Protein AF-A0A2D6VHB5-F1 (afdb_monomer_lite)

Secondary structure (DSSP, 8-state):
------PPPPPEEEEEEEEETTPPPEEEEEEESSHHHHHHHHHHHHGGGSSSS---HHHHHHHHHHHH-TTS-SSPPPPPPPPPPPPP---PPPPPPPPPP----------------------------------PPPPPHHHHHHHHHHHHHHHHHHHHHHHHHHHHHHHHHHHHHHHHHHHHTTTEEEEEEEEEETTTTEEEEPPSSPPP-GGGG-----S---------

Structure (mmCIF, N/CA/C/O backbone):
data_AF-A0A2D6VHB5-F1
#
_entry.id   AF-A0A2D6VHB5-F1
#
loop_
_atom_site.group_PDB
_atom_site.id
_atom_site.type_symbol
_atom_site.label_atom_id
_atom_site.label_alt_id
_atom_site.label_comp_id
_atom_site.label_asym_id
_atom_site.label_entity_id
_atom_site.label_seq_id
_atom_site.pdbx_PDB_ins_code
_atom_site.Cartn_x
_atom_site.Cartn_y
_atom_site.Cartn_z
_atom_site.occupancy
_atom_site.B_iso_or_equiv
_atom_site.auth_seq_id
_atom_site.auth_comp_id
_atom_site.auth_asym_id
_atom_site.auth_atom_id
_atom_site.pdbx_PDB_model_num
ATOM 1 N N . MET A 1 1 ? 32.253 -9.966 24.023 1.00 39.34 1 MET A N 1
ATOM 2 C CA . MET A 1 1 ? 31.026 -9.403 23.425 1.00 39.34 1 MET A CA 1
ATOM 3 C C . MET A 1 1 ? 31.447 -8.412 22.352 1.00 39.34 1 MET A C 1
ATOM 5 O O . MET A 1 1 ? 31.926 -7.336 22.687 1.00 39.34 1 MET A O 1
ATOM 9 N N . LYS A 1 2 ? 31.418 -8.815 21.077 1.00 44.66 2 LYS A N 1
ATOM 10 C CA . LYS A 1 2 ? 31.657 -7.890 19.963 1.00 44.66 2 LYS A CA 1
ATOM 11 C C . LYS A 1 2 ? 30.311 -7.234 19.673 1.00 44.66 2 LYS A C 1
ATOM 13 O O . LYS A 1 2 ? 29.382 -7.935 19.300 1.00 44.66 2 LYS A O 1
ATOM 18 N N . LYS A 1 3 ? 30.192 -5.932 19.935 1.00 52.69 3 LYS A N 1
ATOM 19 C CA . LYS A 1 3 ? 29.053 -5.147 19.455 1.00 52.69 3 LYS A CA 1
ATOM 20 C C . LYS A 1 3 ? 29.158 -5.142 17.933 1.00 52.69 3 LYS A C 1
ATOM 22 O O . LYS A 1 3 ? 30.143 -4.619 17.411 1.00 52.69 3 LYS A O 1
ATOM 27 N N . ASN A 1 4 ? 28.221 -5.789 17.248 1.00 51.91 4 ASN A N 1
ATOM 28 C CA . ASN A 1 4 ? 28.076 -5.610 15.812 1.00 51.91 4 ASN A CA 1
ATOM 29 C C . ASN A 1 4 ? 27.717 -4.138 15.611 1.00 51.91 4 ASN A C 1
ATOM 31 O O . ASN A 1 4 ? 26.684 -3.677 16.080 1.00 51.91 4 ASN A O 1
ATOM 35 N N . SER A 1 5 ? 28.642 -3.382 15.026 1.00 57.28 5 SER A N 1
ATOM 36 C CA . SER A 1 5 ? 28.336 -2.055 14.514 1.00 57.28 5 SER A CA 1
ATOM 37 C C . SER A 1 5 ? 27.336 -2.273 13.389 1.00 57.28 5 SER A C 1
ATOM 39 O O . SER A 1 5 ? 27.722 -2.818 12.355 1.00 57.28 5 SER A O 1
ATOM 41 N N . GLU A 1 6 ? 26.075 -1.905 13.598 1.00 58.78 6 GLU A N 1
ATOM 42 C CA . GLU A 1 6 ? 25.119 -1.744 12.505 1.00 58.78 6 GLU A CA 1
ATOM 43 C C . GLU A 1 6 ? 25.734 -0.727 11.544 1.00 58.78 6 GLU A C 1
ATOM 45 O O . GLU A 1 6 ? 25.936 0.443 11.871 1.00 58.78 6 GLU A O 1
ATOM 50 N N . ARG A 1 7 ? 26.215 -1.231 10.410 1.00 66.88 7 ARG A N 1
ATOM 51 C CA . ARG A 1 7 ? 26.737 -0.409 9.328 1.00 66.88 7 ARG A CA 1
ATOM 52 C C . ARG A 1 7 ? 25.522 0.199 8.642 1.00 66.88 7 ARG A C 1
ATOM 54 O O . ARG A 1 7 ? 24.569 -0.529 8.379 1.00 66.88 7 ARG A O 1
ATOM 61 N N . GLU A 1 8 ? 25.554 1.507 8.388 1.00 65.31 8 GLU A N 1
ATOM 62 C CA . GLU A 1 8 ? 24.493 2.167 7.624 1.00 65.31 8 GLU A CA 1
ATOM 63 C C . GLU A 1 8 ? 24.252 1.390 6.319 1.00 65.31 8 GLU A C 1
ATOM 65 O O . GLU A 1 8 ? 25.229 0.973 5.683 1.00 65.31 8 GLU A O 1
ATOM 70 N N . PRO A 1 9 ? 22.985 1.134 5.949 1.00 72.94 9 PRO A N 1
ATOM 71 C CA . PRO A 1 9 ? 22.679 0.372 4.752 1.00 72.94 9 PRO A CA 1
ATOM 72 C C . PRO A 1 9 ? 23.211 1.125 3.531 1.00 72.94 9 PRO A C 1
ATOM 74 O O . PRO A 1 9 ? 22.899 2.298 3.315 1.00 72.94 9 PRO A O 1
ATOM 77 N N . ASP A 1 10 ? 24.056 0.456 2.748 1.00 82.44 10 ASP A N 1
ATOM 78 C CA . ASP A 1 10 ? 24.641 1.051 1.552 1.00 82.44 10 ASP A CA 1
ATOM 79 C C . ASP A 1 10 ? 23.517 1.307 0.529 1.00 82.44 10 ASP A C 1
ATOM 81 O O . ASP A 1 10 ? 22.782 0.398 0.154 1.00 82.44 10 ASP A O 1
ATOM 85 N N . LEU A 1 11 ? 23.379 2.552 0.060 1.00 89.44 11 LEU A N 1
ATOM 86 C CA . LEU A 1 11 ? 22.475 2.877 -1.048 1.00 89.44 11 LEU A CA 1
ATOM 87 C C . LEU A 1 11 ? 23.010 2.255 -2.335 1.00 89.44 11 LEU A C 1
ATOM 89 O O . LEU A 1 11 ? 24.146 2.548 -2.721 1.00 89.44 11 LEU A O 1
ATOM 93 N N . ILE A 1 12 ? 22.187 1.478 -3.029 1.00 92.38 12 ILE A N 1
ATOM 94 C CA . ILE A 1 12 ? 22.506 0.810 -4.291 1.00 92.38 12 ILE A CA 1
ATOM 95 C C . ILE A 1 12 ? 21.675 1.431 -5.418 1.00 92.38 12 ILE A C 1
ATOM 97 O O . ILE A 1 12 ? 20.560 1.908 -5.205 1.00 92.38 12 ILE A O 1
ATOM 101 N N . GLN A 1 13 ? 22.249 1.482 -6.620 1.00 95.69 13 GLN A N 1
ATOM 102 C CA . GLN A 1 13 ? 21.537 1.943 -7.804 1.00 95.69 13 GLN A CA 1
ATOM 103 C C . GLN A 1 13 ? 20.789 0.774 -8.446 1.00 95.69 13 GLN A C 1
ATOM 105 O O . GLN A 1 13 ? 21.399 -0.235 -8.786 1.00 95.69 13 GLN A O 1
ATOM 110 N N . TYR A 1 14 ? 19.497 0.956 -8.686 1.00 96.94 14 TYR A N 1
ATOM 111 C CA . TYR A 1 14 ? 18.647 0.007 -9.396 1.00 96.94 14 TYR A CA 1
ATOM 112 C C . TYR A 1 14 ? 18.194 0.588 -10.727 1.00 96.94 14 TYR A C 1
ATOM 114 O O . TYR A 1 14 ? 17.977 1.798 -10.845 1.00 96.94 14 TYR A O 1
ATOM 122 N N . ARG A 1 15 ? 18.026 -0.285 -11.717 1.00 96.94 15 ARG A N 1
ATOM 123 C CA . ARG A 1 15 ? 17.485 0.021 -13.040 1.00 96.94 15 ARG A CA 1
ATOM 124 C C . ARG A 1 15 ? 16.225 -0.799 -13.250 1.00 96.94 15 ARG A C 1
ATOM 126 O O . ARG A 1 15 ? 16.262 -2.022 -13.149 1.00 96.94 15 ARG A O 1
ATOM 133 N N . LEU A 1 16 ? 15.121 -0.111 -13.521 1.00 97.12 16 LEU A N 1
ATOM 134 C CA . LEU A 1 16 ? 13.840 -0.731 -13.830 1.00 97.12 16 LEU A CA 1
ATOM 135 C C . LEU A 1 16 ? 13.345 -0.239 -15.184 1.00 97.12 16 LEU A C 1
ATOM 137 O O . LEU A 1 16 ? 13.213 0.965 -15.407 1.00 97.12 16 LEU A O 1
ATOM 141 N N . GLU A 1 17 ? 13.039 -1.182 -16.061 1.00 96.75 17 GLU A N 1
ATOM 142 C CA . GLU A 1 17 ? 12.319 -0.951 -17.306 1.00 96.75 17 GLU A CA 1
ATOM 143 C C . GLU A 1 17 ? 10.915 -1.522 -17.150 1.00 96.75 17 GLU A C 1
ATOM 145 O O . GLU A 1 17 ? 10.757 -2.698 -16.811 1.00 96.75 17 GLU A O 1
ATOM 150 N N . TYR A 1 18 ? 9.897 -0.693 -17.362 1.00 95.25 18 TYR A N 1
ATOM 151 C CA . TYR A 1 18 ? 8.507 -1.101 -17.195 1.00 95.25 18 TYR A CA 1
ATOM 152 C C . TYR A 1 18 ? 7.597 -0.512 -18.268 1.00 95.25 18 TYR A C 1
ATOM 154 O O . TYR A 1 18 ? 7.840 0.587 -18.768 1.00 95.25 18 TYR A O 1
ATOM 162 N N . SER A 1 19 ? 6.512 -1.216 -18.574 1.00 94.94 19 SER A N 1
ATOM 163 C CA . SER A 1 19 ? 5.386 -0.707 -19.357 1.00 94.94 19 SER A CA 1
ATOM 164 C C . SER A 1 19 ? 4.157 -0.570 -18.452 1.00 94.94 19 SER A C 1
ATOM 166 O O . SER A 1 19 ? 3.994 -1.307 -17.476 1.00 94.94 19 SER A O 1
ATOM 168 N N . LEU A 1 20 ? 3.303 0.417 -18.733 1.00 93.44 20 LEU A N 1
ATOM 169 C CA . LEU A 1 20 ? 2.044 0.616 -18.018 1.00 93.44 20 LEU A CA 1
ATOM 170 C C . LEU A 1 20 ? 0.907 0.776 -19.030 1.00 93.44 20 LEU A C 1
ATOM 172 O O . LEU A 1 20 ? 0.958 1.681 -19.854 1.00 93.44 20 LEU A O 1
ATOM 176 N N . ASN A 1 21 ? -0.143 -0.044 -18.932 1.00 90.06 21 ASN A N 1
ATOM 177 C CA . ASN A 1 21 ? -1.261 -0.088 -19.890 1.00 90.06 21 ASN A CA 1
ATOM 178 C C . ASN A 1 21 ? -0.827 -0.359 -21.344 1.00 90.06 21 ASN A C 1
ATOM 180 O O . ASN A 1 21 ? -1.375 0.257 -22.258 1.00 90.06 21 ASN A O 1
ATOM 184 N N . ASP A 1 22 ? 0.157 -1.237 -21.552 1.00 85.00 22 ASP A N 1
ATOM 185 C CA . ASP A 1 22 ? 0.718 -1.541 -22.880 1.00 85.00 22 ASP A CA 1
ATOM 186 C C . ASP A 1 22 ? 1.291 -0.304 -23.617 1.00 85.00 22 ASP A C 1
ATOM 188 O O . ASP A 1 22 ? 1.377 -0.281 -24.847 1.00 85.00 22 ASP A O 1
ATOM 192 N N . ASP A 1 23 ? 1.663 0.749 -22.877 1.00 89.81 23 ASP A N 1
ATOM 193 C CA . ASP A 1 23 ? 2.364 1.919 -23.418 1.00 89.81 23 ASP A CA 1
ATOM 194 C C . ASP A 1 23 ? 3.851 1.608 -23.680 1.00 89.81 23 ASP A C 1
ATOM 196 O O . ASP A 1 23 ? 4.365 0.540 -23.335 1.00 89.81 23 ASP A O 1
ATOM 200 N N . LEU A 1 24 ? 4.567 2.552 -24.295 1.00 90.88 24 LEU A N 1
ATOM 201 C CA . LEU A 1 24 ? 5.996 2.420 -24.556 1.00 90.88 24 LEU A CA 1
ATOM 202 C C . LEU A 1 24 ? 6.783 2.172 -23.252 1.00 90.88 24 LEU A C 1
ATOM 204 O O . LEU A 1 24 ? 6.589 2.907 -22.274 1.00 90.88 24 LEU A O 1
ATOM 208 N N . PRO A 1 25 ? 7.712 1.195 -23.248 1.00 94.25 25 PRO A N 1
ATOM 209 C CA . PRO A 1 25 ? 8.560 0.929 -22.097 1.00 94.25 25 PRO A CA 1
ATOM 210 C C . PRO A 1 25 ? 9.309 2.179 -21.638 1.00 94.25 25 PRO A C 1
ATOM 212 O O . PRO A 1 25 ? 9.848 2.949 -22.439 1.00 94.25 25 PRO A O 1
ATOM 215 N N . SER A 1 26 ? 9.331 2.379 -20.328 1.00 93.44 26 SER A N 1
ATOM 216 C CA . SER A 1 26 ? 10.016 3.474 -19.660 1.00 93.44 26 SER A CA 1
ATOM 217 C C . SER A 1 26 ? 11.121 2.927 -18.770 1.00 93.44 26 SER A C 1
AT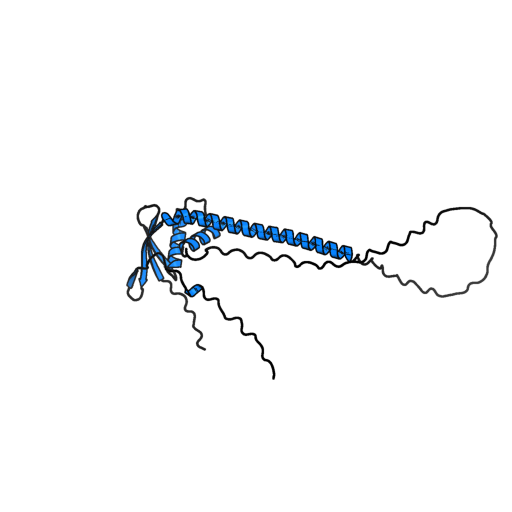OM 219 O O . SER A 1 26 ? 10.877 2.084 -17.910 1.00 93.44 26 SER A O 1
ATOM 221 N N . GLU A 1 27 ? 12.328 3.461 -18.936 1.00 95.88 27 GLU A N 1
ATOM 222 C CA . GLU A 1 27 ? 13.473 3.152 -18.080 1.00 95.88 27 GLU A CA 1
ATOM 223 C C . GLU A 1 27 ? 13.584 4.186 -16.948 1.00 95.88 27 GLU A C 1
ATOM 225 O O . GLU A 1 27 ? 13.463 5.401 -17.157 1.00 95.88 27 GLU A O 1
ATOM 230 N N . ARG A 1 28 ? 13.805 3.706 -15.723 1.00 95.69 28 ARG A N 1
ATOM 231 C CA . ARG A 1 28 ? 14.029 4.526 -14.531 1.00 95.69 28 ARG A CA 1
ATOM 232 C C . ARG A 1 28 ? 15.177 3.976 -13.701 1.00 95.69 28 ARG A C 1
ATOM 234 O O . ARG A 1 28 ? 15.383 2.770 -13.607 1.00 95.69 28 ARG A O 1
ATOM 241 N N . PHE A 1 29 ? 15.878 4.899 -13.052 1.00 96.12 29 PHE A N 1
ATOM 242 C CA . PHE A 1 29 ? 16.959 4.602 -12.126 1.00 96.12 29 PHE A CA 1
ATOM 243 C C . PHE A 1 29 ? 16.579 5.084 -10.732 1.00 96.12 29 PHE A C 1
ATOM 245 O O . PHE A 1 29 ? 16.143 6.228 -10.578 1.00 96.12 29 PHE A O 1
ATOM 252 N N . PHE A 1 30 ? 16.778 4.232 -9.734 1.00 95.38 30 PHE A N 1
ATOM 253 C CA . PHE A 1 30 ? 16.457 4.519 -8.338 1.00 95.38 30 PHE A CA 1
ATOM 254 C C . PHE A 1 30 ? 17.679 4.282 -7.456 1.00 95.38 30 PHE A C 1
ATOM 256 O O . PHE A 1 30 ? 18.519 3.443 -7.774 1.00 95.38 30 PHE A O 1
ATOM 263 N N . MET A 1 31 ? 17.788 5.036 -6.363 1.00 94.75 31 MET A N 1
ATOM 264 C CA . MET A 1 31 ? 18.741 4.754 -5.288 1.00 94.75 31 MET A CA 1
ATOM 265 C C . MET A 1 31 ? 17.944 4.188 -4.126 1.00 94.75 31 MET A C 1
ATOM 267 O O . MET A 1 31 ? 17.094 4.896 -3.592 1.00 94.75 31 MET A O 1
ATOM 271 N N . ALA A 1 32 ? 18.200 2.943 -3.754 1.00 94.06 32 ALA A N 1
ATOM 272 C CA . ALA A 1 32 ? 17.458 2.253 -2.708 1.00 94.06 32 ALA A CA 1
ATOM 273 C C . ALA A 1 32 ? 18.401 1.386 -1.872 1.00 94.06 32 ALA A C 1
ATOM 275 O O . ALA A 1 32 ? 19.499 1.044 -2.314 1.00 94.06 32 ALA A O 1
ATOM 276 N N . THR A 1 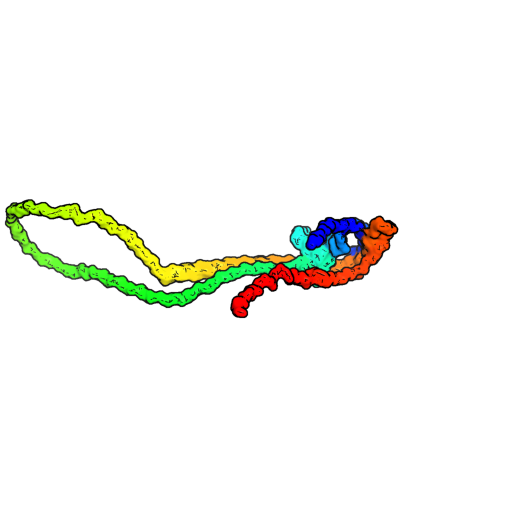33 ? 17.996 1.046 -0.655 1.00 91.62 33 THR A N 1
ATOM 277 C CA . THR A 1 33 ? 18.764 0.132 0.207 1.00 91.62 33 THR A CA 1
ATOM 278 C C . THR A 1 33 ? 18.533 -1.329 -0.155 1.00 91.62 33 THR A C 1
ATOM 280 O O . THR A 1 33 ? 19.400 -2.163 0.080 1.00 91.62 33 THR A O 1
ATOM 283 N N . ASP A 1 34 ? 17.383 -1.637 -0.754 1.00 91.94 34 ASP A N 1
ATOM 284 C CA . ASP A 1 34 ? 16.997 -2.984 -1.152 1.00 91.94 34 ASP A CA 1
ATOM 285 C C . ASP A 1 34 ? 16.111 -2.963 -2.424 1.00 91.94 34 ASP A C 1
ATOM 287 O O . ASP A 1 34 ? 15.595 -1.905 -2.819 1.00 91.94 34 ASP A O 1
ATOM 291 N N . PRO A 1 35 ? 15.913 -4.119 -3.087 1.00 93.12 35 PRO A N 1
ATOM 292 C CA . PRO A 1 35 ? 15.074 -4.211 -4.280 1.00 93.12 35 PRO A CA 1
ATOM 293 C C . PRO A 1 35 ? 13.598 -3.844 -4.034 1.00 93.12 35 PRO A C 1
ATOM 295 O O . PRO A 1 35 ? 12.917 -3.355 -4.938 1.00 93.12 35 PRO A O 1
ATOM 298 N N . ARG A 1 36 ? 13.067 -4.061 -2.824 1.00 93.88 36 ARG A N 1
ATOM 299 C CA . ARG A 1 36 ? 11.662 -3.758 -2.493 1.00 93.88 36 ARG A CA 1
ATOM 300 C C . ARG A 1 36 ? 11.438 -2.256 -2.349 1.00 93.88 36 ARG A C 1
ATOM 302 O O . ARG A 1 36 ? 10.394 -1.753 -2.761 1.00 93.88 36 ARG A O 1
ATOM 309 N N . ASP A 1 37 ? 12.406 -1.524 -1.825 1.00 93.94 37 ASP A N 1
ATOM 310 C CA . ASP A 1 37 ? 12.398 -0.072 -1.754 1.00 93.94 37 ASP A CA 1
ATOM 311 C C . ASP A 1 37 ? 12.507 0.531 -3.163 1.00 93.94 37 ASP A C 1
ATOM 313 O O . ASP A 1 37 ? 11.746 1.435 -3.507 1.00 93.94 37 ASP A O 1
ATOM 317 N N . ALA A 1 38 ? 13.311 -0.059 -4.057 1.00 95.25 38 ALA A N 1
ATOM 318 C CA . ALA A 1 38 ? 13.316 0.330 -5.471 1.00 95.25 38 ALA A CA 1
ATOM 319 C C . ALA A 1 38 ? 11.937 0.130 -6.138 1.00 95.25 38 ALA A C 1
ATOM 321 O O . ALA A 1 38 ? 11.441 1.026 -6.827 1.00 95.25 38 ALA A O 1
ATOM 322 N N . LEU A 1 39 ? 11.270 -1.006 -5.886 1.00 95.62 39 LEU A N 1
ATOM 323 C CA . LEU A 1 39 ? 9.886 -1.236 -6.328 1.00 95.62 39 LEU A CA 1
ATOM 324 C C . LEU A 1 39 ? 8.895 -0.255 -5.688 1.00 95.62 39 LEU A C 1
ATOM 326 O O . LEU A 1 39 ? 7.925 0.150 -6.330 1.00 95.62 39 LEU A O 1
ATOM 330 N N . SER A 1 40 ? 9.139 0.152 -4.443 1.00 95.62 40 SER A N 1
ATOM 331 C CA . SER A 1 40 ? 8.308 1.126 -3.739 1.00 95.62 40 SER A CA 1
ATOM 332 C C . SER A 1 40 ? 8.399 2.505 -4.400 1.00 95.62 40 SER A C 1
ATOM 334 O O . SER A 1 40 ? 7.381 3.137 -4.691 1.00 95.62 40 SER A O 1
ATOM 336 N N . GLN A 1 41 ? 9.612 2.942 -4.743 1.00 95.81 41 GLN A N 1
ATOM 337 C CA . GLN A 1 41 ? 9.845 4.175 -5.498 1.00 95.81 41 GLN A CA 1
ATOM 338 C C . GLN A 1 41 ? 9.234 4.115 -6.908 1.00 95.81 41 GLN A C 1
ATOM 340 O O . GLN A 1 41 ? 8.638 5.098 -7.370 1.00 95.81 41 GLN A O 1
ATOM 345 N N . LEU A 1 42 ? 9.308 2.957 -7.577 1.00 95.56 42 LEU A N 1
ATOM 346 C CA . LEU A 1 42 ? 8.605 2.730 -8.840 1.00 95.56 42 LEU A CA 1
ATOM 347 C C . LEU A 1 42 ? 7.091 2.921 -8.667 1.00 95.56 42 LEU A C 1
ATOM 349 O O . LEU A 1 42 ? 6.488 3.671 -9.441 1.00 95.56 42 LEU A O 1
ATOM 353 N N . ALA A 1 43 ? 6.489 2.313 -7.641 1.00 95.06 43 ALA A N 1
ATOM 354 C CA . ALA A 1 43 ? 5.065 2.453 -7.353 1.00 95.06 43 ALA A CA 1
ATOM 355 C C . ALA A 1 43 ? 4.670 3.917 -7.134 1.00 95.06 43 ALA A C 1
ATOM 357 O O . ALA A 1 43 ? 3.742 4.381 -7.797 1.00 95.06 43 ALA A O 1
ATOM 358 N N . TYR A 1 44 ? 5.413 4.679 -6.317 1.00 95.06 44 TYR A N 1
ATOM 359 C CA . TYR A 1 44 ? 5.168 6.119 -6.135 1.00 95.06 44 TYR A CA 1
ATOM 360 C C . TYR A 1 44 ? 5.173 6.878 -7.465 1.00 95.06 44 TYR A C 1
ATOM 362 O O . TYR A 1 44 ? 4.292 7.702 -7.722 1.00 95.06 44 TYR A O 1
ATOM 370 N N . SER A 1 45 ? 6.126 6.574 -8.351 1.00 92.69 45 SER A N 1
ATOM 371 C CA . SER A 1 45 ? 6.208 7.224 -9.664 1.00 92.69 45 SER A CA 1
ATOM 372 C C . SER A 1 45 ? 4.998 6.925 -10.564 1.00 92.69 45 SER A C 1
ATOM 374 O O . SER A 1 45 ? 4.636 7.750 -11.413 1.00 92.69 45 SER A O 1
ATOM 376 N N . CYS A 1 46 ? 4.346 5.781 -10.337 1.00 92.62 46 CYS A N 1
ATOM 377 C CA . CYS A 1 46 ? 3.191 5.314 -11.091 1.00 92.62 46 CYS A CA 1
ATOM 378 C C . CYS A 1 46 ? 1.847 5.840 -10.560 1.00 92.62 46 CYS A C 1
ATOM 380 O O . CYS A 1 46 ? 0.859 5.799 -11.294 1.00 92.62 46 CYS A O 1
ATOM 382 N N . ILE A 1 47 ? 1.791 6.395 -9.341 1.00 92.75 47 ILE A N 1
ATOM 383 C CA . ILE A 1 47 ? 0.539 6.862 -8.707 1.00 92.75 47 ILE A CA 1
ATOM 384 C C . ILE A 1 47 ? -0.218 7.861 -9.585 1.00 92.75 47 ILE A C 1
ATOM 386 O O . ILE A 1 47 ? -1.439 7.793 -9.702 1.00 92.75 47 ILE A O 1
ATOM 390 N N . LYS A 1 48 ? 0.507 8.751 -10.270 1.00 90.62 48 LYS A N 1
ATOM 391 C CA . LYS A 1 48 ? -0.068 9.765 -11.170 1.00 90.62 48 LYS A CA 1
ATOM 392 C C . LYS A 1 48 ? -0.861 9.189 -12.353 1.00 90.62 48 LYS A C 1
ATOM 394 O O . LYS A 1 48 ? -1.585 9.932 -13.007 1.00 90.62 48 LYS A O 1
ATOM 399 N N . HIS A 1 49 ? -0.681 7.906 -12.663 1.00 89.62 49 HIS A N 1
ATOM 400 C CA . HIS A 1 49 ? -1.366 7.216 -13.755 1.00 89.62 49 HIS A CA 1
ATOM 401 C C . HIS A 1 49 ? -2.596 6.431 -13.287 1.00 89.62 49 HIS A C 1
ATOM 403 O O . HIS A 1 49 ? -3.340 5.911 -14.119 1.00 89.62 49 HIS A O 1
ATOM 409 N N . ILE A 1 50 ? -2.818 6.328 -11.975 1.00 90.62 50 ILE A N 1
ATOM 410 C CA . ILE A 1 50 ? -3.962 5.615 -11.413 1.00 90.62 50 ILE A CA 1
ATOM 411 C C . ILE A 1 50 ? -5.216 6.482 -11.617 1.00 90.62 50 ILE A C 1
ATOM 413 O O . ILE A 1 50 ? -5.208 7.656 -11.246 1.00 90.62 50 ILE A O 1
ATOM 417 N N . PRO A 1 51 ? -6.310 5.939 -12.182 1.00 88.19 51 PRO A N 1
ATOM 418 C CA . PRO A 1 51 ? -7.523 6.685 -12.510 1.00 88.19 51 PRO A CA 1
ATOM 419 C C . PRO A 1 51 ? -8.410 6.872 -11.270 1.00 88.19 51 PRO A C 1
ATOM 421 O O . PRO A 1 51 ? -9.567 6.456 -11.238 1.00 88.19 51 PRO A O 1
ATOM 424 N N . VAL A 1 52 ? -7.847 7.463 -10.222 1.00 86.06 52 VAL A N 1
ATOM 425 C CA . VAL A 1 52 ? -8.526 7.789 -8.967 1.00 86.06 52 VAL A CA 1
ATOM 426 C C . VAL A 1 52 ? -8.264 9.246 -8.617 1.00 86.06 52 VAL A C 1
ATOM 428 O O . VAL A 1 52 ? -7.239 9.812 -8.998 1.00 86.06 52 VAL A O 1
ATOM 431 N N . ASP A 1 53 ? -9.187 9.851 -7.870 1.00 80.69 53 ASP A N 1
ATOM 432 C CA . ASP A 1 53 ? -8.943 11.156 -7.262 1.00 80.69 53 ASP A CA 1
ATOM 433 C C . ASP A 1 53 ? -7.681 11.094 -6.394 1.00 80.69 53 ASP A C 1
ATOM 435 O O . ASP A 1 53 ? -7.367 10.042 -5.826 1.00 80.69 53 ASP A O 1
ATOM 439 N N . SER A 1 54 ? -6.972 12.223 -6.294 1.00 84.00 54 SER A N 1
ATOM 440 C CA . SER A 1 54 ? -5.696 12.344 -5.579 1.00 84.00 54 SER A CA 1
ATOM 441 C C . SER A 1 54 ? -5.685 11.533 -4.281 1.00 84.00 54 SER A C 1
ATOM 443 O O . SER A 1 54 ? -6.513 11.759 -3.394 1.00 84.00 54 SER A O 1
ATOM 445 N N . LEU A 1 55 ? -4.750 10.590 -4.184 1.00 89.06 55 LEU A N 1
ATOM 446 C CA . LEU A 1 55 ? -4.589 9.750 -3.005 1.00 89.06 55 LEU A CA 1
ATOM 447 C C . LEU A 1 55 ? -3.990 10.570 -1.862 1.00 89.06 55 LEU A C 1
ATOM 449 O O . LEU A 1 55 ? -3.038 11.325 -2.065 1.00 89.06 55 LEU A O 1
ATOM 453 N N . SER A 1 56 ? -4.527 10.400 -0.657 1.00 92.50 56 SER A N 1
ATOM 454 C CA . SER A 1 56 ? -3.875 10.901 0.559 1.00 92.50 56 SER A CA 1
ATOM 455 C C . SER A 1 56 ? -2.561 10.157 0.814 1.00 92.50 56 SER A C 1
ATOM 457 O O . SER A 1 56 ? -2.394 9.039 0.340 1.00 92.50 56 SER A O 1
ATOM 459 N N . GLU A 1 57 ? -1.641 10.746 1.576 1.00 92.56 57 GLU A N 1
ATOM 460 C CA . GLU A 1 57 ? -0.327 10.154 1.887 1.00 92.56 57 GLU A CA 1
ATOM 461 C C . GLU A 1 57 ? -0.445 8.713 2.413 1.00 92.56 57 GLU A C 1
ATOM 463 O O . GLU A 1 57 ? 0.116 7.793 1.830 1.00 92.56 57 GLU A O 1
ATOM 468 N N . ASN A 1 58 ? -1.327 8.478 3.389 1.00 91.94 58 ASN A N 1
ATOM 469 C CA . ASN A 1 58 ? -1.587 7.136 3.923 1.00 91.94 58 ASN A CA 1
ATOM 470 C C . ASN A 1 58 ? -2.071 6.134 2.857 1.00 91.94 58 ASN A C 1
ATOM 472 O O . ASN A 1 58 ? -1.757 4.948 2.925 1.00 91.94 58 ASN A O 1
ATOM 476 N N . GLU A 1 59 ? -2.872 6.584 1.888 1.00 92.94 59 GLU A N 1
ATOM 477 C CA . GLU A 1 59 ? -3.359 5.734 0.795 1.00 92.94 59 GLU A CA 1
ATOM 478 C C . GLU A 1 59 ? -2.249 5.422 -0.211 1.00 92.94 59 GLU A C 1
ATOM 480 O O . GLU A 1 59 ? -2.184 4.298 -0.711 1.00 92.94 59 GLU A O 1
ATOM 485 N N . GLN A 1 60 ? -1.377 6.397 -0.485 1.00 94.44 60 GLN A N 1
ATOM 486 C CA . GLN A 1 60 ? -0.189 6.203 -1.315 1.00 94.44 60 GLN A CA 1
ATOM 487 C C . GLN A 1 60 ? 0.736 5.168 -0.673 1.00 94.44 60 GLN A C 1
ATOM 489 O O . GLN A 1 60 ? 1.095 4.195 -1.328 1.00 94.44 60 GLN A O 1
ATOM 494 N N . ASP A 1 61 ? 1.025 5.308 0.620 1.00 94.25 61 ASP A N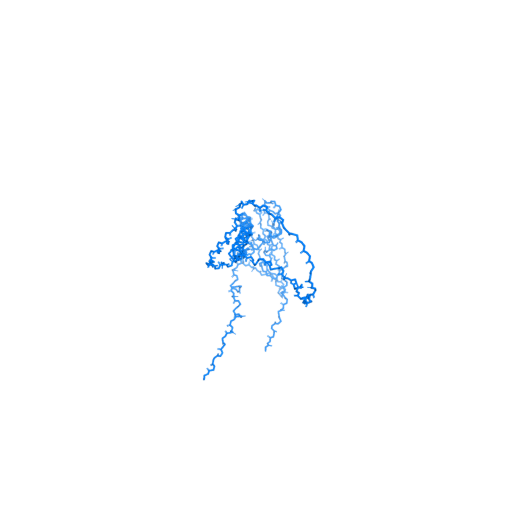 1
ATOM 495 C CA . ASP A 1 61 ? 1.890 4.389 1.362 1.00 94.25 61 ASP A CA 1
ATOM 496 C C . ASP A 1 61 ? 1.328 2.966 1.394 1.00 94.25 61 ASP A C 1
ATOM 498 O O . ASP A 1 61 ? 2.061 2.000 1.180 1.00 94.25 61 ASP A O 1
ATOM 502 N N . CYS A 1 62 ? 0.017 2.814 1.616 1.00 94.44 62 CYS A N 1
ATOM 503 C CA . CYS A 1 62 ? -0.629 1.501 1.576 1.00 94.44 62 CYS A CA 1
ATOM 504 C C . CYS A 1 62 ? -0.502 0.852 0.196 1.00 94.44 62 CYS A C 1
ATOM 506 O O . CYS A 1 62 ? -0.200 -0.335 0.103 1.00 94.44 62 CYS A O 1
ATOM 508 N N . PHE A 1 63 ? -0.735 1.618 -0.873 1.00 95.25 63 PHE A N 1
ATOM 509 C CA . PHE A 1 63 ? -0.584 1.137 -2.245 1.00 95.25 63 PHE A CA 1
ATOM 510 C C . PHE A 1 63 ? 0.856 0.715 -2.542 1.00 95.25 63 PHE A C 1
ATOM 512 O O . PHE A 1 63 ? 1.088 -0.376 -3.059 1.00 95.25 63 PHE A O 1
ATOM 519 N N . VAL A 1 64 ? 1.819 1.551 -2.169 1.00 95.25 64 VAL A N 1
ATOM 520 C CA . VAL A 1 64 ? 3.240 1.300 -2.390 1.00 95.25 64 VAL A CA 1
ATOM 521 C C . VAL A 1 64 ? 3.692 0.034 -1.668 1.00 95.25 64 VAL A C 1
ATOM 523 O O . VAL A 1 64 ? 4.288 -0.838 -2.299 1.00 95.25 64 VAL A O 1
ATOM 526 N N . LYS A 1 65 ? 3.336 -0.117 -0.385 1.00 94.31 65 LYS A N 1
ATOM 527 C CA . LYS A 1 65 ? 3.620 -1.329 0.401 1.00 94.31 65 LYS A CA 1
ATOM 528 C 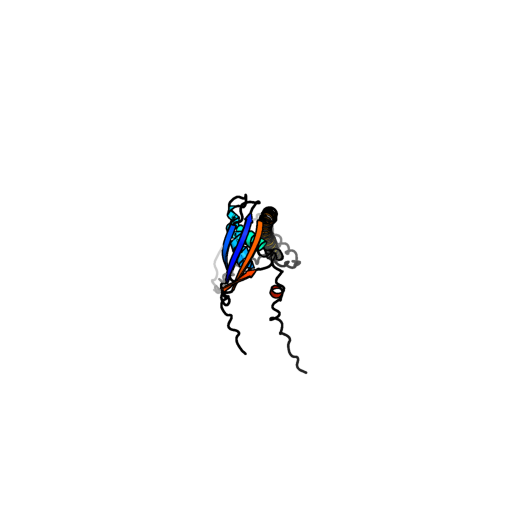C . LYS A 1 65 ? 2.958 -2.570 -0.198 1.00 94.31 65 LYS A C 1
ATOM 530 O O . LYS A 1 65 ? 3.587 -3.623 -0.267 1.00 94.31 65 LYS A O 1
ATOM 535 N N . ALA A 1 66 ? 1.710 -2.448 -0.657 1.00 94.00 66 ALA A N 1
ATOM 536 C CA . ALA A 1 66 ? 0.988 -3.549 -1.290 1.00 94.00 66 ALA A CA 1
ATOM 537 C C . ALA A 1 66 ? 1.652 -4.010 -2.596 1.00 94.00 66 ALA A C 1
ATOM 539 O O . ALA A 1 66 ? 1.632 -5.199 -2.909 1.00 94.00 66 ALA A O 1
ATOM 540 N N . PHE A 1 67 ? 2.239 -3.084 -3.358 1.00 94.19 67 PHE A N 1
ATOM 541 C CA . PHE A 1 67 ? 2.929 -3.394 -4.605 1.00 94.19 67 PHE A CA 1
ATOM 542 C C . PHE A 1 67 ? 4.325 -3.986 -4.388 1.00 94.19 67 PHE A C 1
ATOM 544 O O . PHE A 1 67 ? 4.668 -4.988 -5.015 1.00 94.19 67 PHE A O 1
ATOM 551 N N . SER A 1 68 ? 5.136 -3.388 -3.512 1.00 93.19 68 SER A N 1
ATOM 552 C CA . SER A 1 68 ? 6.514 -3.838 -3.283 1.00 93.19 68 SER A CA 1
ATOM 553 C C . SER A 1 68 ? 6.605 -5.131 -2.474 1.00 93.19 68 SER A C 1
ATOM 555 O O . SER A 1 68 ? 7.603 -5.856 -2.566 1.00 93.19 68 SER A O 1
ATOM 557 N N . ASN A 1 69 ? 5.570 -5.451 -1.692 1.00 91.06 69 ASN A N 1
ATOM 558 C CA . ASN A 1 69 ? 5.504 -6.675 -0.910 1.00 91.06 69 ASN A CA 1
ATOM 559 C C . ASN A 1 69 ? 4.102 -7.314 -0.933 1.00 91.06 69 ASN A C 1
ATOM 561 O O . ASN A 1 69 ? 3.372 -7.244 0.055 1.00 91.06 69 ASN A O 1
ATOM 565 N N . PRO A 1 70 ? 3.724 -7.988 -2.036 1.00 86.50 70 PRO A N 1
ATOM 566 C CA . PRO A 1 70 ? 2.382 -8.553 -2.193 1.00 86.50 70 PRO A CA 1
ATOM 567 C C . PRO A 1 70 ? 2.097 -9.731 -1.248 1.00 86.50 70 PRO A C 1
ATOM 569 O O . PRO A 1 70 ? 0.942 -10.100 -1.055 1.00 86.50 70 PRO A O 1
ATOM 572 N N . THR A 1 71 ? 3.135 -10.341 -0.668 1.00 85.38 71 THR A N 1
ATOM 573 C CA . THR A 1 71 ? 3.013 -11.483 0.249 1.00 85.38 71 THR A CA 1
ATOM 574 C C . THR A 1 71 ? 2.703 -11.076 1.687 1.00 85.38 71 THR A C 1
ATOM 576 O O . THR A 1 71 ? 2.224 -11.907 2.454 1.00 85.38 71 THR A O 1
ATOM 579 N N . LYS A 1 72 ? 2.961 -9.817 2.066 1.00 86.00 72 LYS A N 1
ATOM 580 C CA . LYS A 1 72 ? 2.744 -9.314 3.428 1.00 86.00 72 LYS A CA 1
ATOM 581 C C . LYS A 1 72 ? 1.531 -8.383 3.498 1.00 86.00 72 LYS A C 1
ATOM 583 O O . LYS A 1 72 ? 1.203 -7.718 2.514 1.00 86.00 72 LYS A O 1
ATOM 588 N N . PRO A 1 73 ? 0.855 -8.292 4.659 1.00 86.19 73 PRO A N 1
ATOM 589 C CA . PRO A 1 73 ? -0.181 -7.288 4.850 1.00 86.19 73 PRO A CA 1
ATOM 590 C C . PRO A 1 73 ? 0.426 -5.880 4.753 1.00 86.19 73 PRO A C 1
ATOM 592 O O . PRO A 1 73 ? 1.384 -5.552 5.444 1.00 86.19 73 PRO A O 1
ATOM 595 N N . PHE A 1 74 ? -0.151 -5.029 3.904 1.00 88.00 74 PHE A N 1
ATOM 596 C CA . PHE A 1 74 ? 0.272 -3.629 3.745 1.00 88.00 74 PHE A CA 1
ATOM 597 C C . PHE A 1 74 ? -0.339 -2.686 4.793 1.00 88.00 74 PHE A C 1
ATOM 599 O O . PHE A 1 74 ? 0.064 -1.527 4.897 1.00 88.00 74 PHE A O 1
ATOM 606 N N . LEU A 1 75 ? -1.334 -3.171 5.541 1.00 89.12 75 LEU A N 1
ATOM 607 C CA . LEU A 1 75 ? -2.025 -2.440 6.593 1.00 89.12 75 LEU A CA 1
ATOM 608 C C . LEU A 1 75 ? -2.391 -3.399 7.730 1.00 89.12 75 LEU A C 1
ATOM 610 O O . LEU A 1 75 ? -3.147 -4.355 7.533 1.00 89.12 75 LEU A O 1
ATOM 614 N N . GLU A 1 76 ? -1.875 -3.119 8.920 1.00 89.06 76 GLU A N 1
ATOM 615 C CA . GLU A 1 76 ? -2.190 -3.874 10.130 1.00 89.06 76 GLU A CA 1
ATOM 616 C C . GLU A 1 76 ? -3.573 -3.510 10.661 1.00 89.06 76 GLU A C 1
ATOM 618 O O . GLU A 1 76 ? -4.048 -2.376 10.528 1.00 89.06 76 GLU A O 1
ATOM 623 N N . LYS A 1 77 ? -4.245 -4.500 11.249 1.00 88.69 77 LYS A N 1
ATOM 624 C CA . LYS A 1 77 ? -5.540 -4.282 11.884 1.00 88.69 77 LYS A CA 1
ATOM 625 C C . LYS A 1 77 ? -5.327 -3.433 13.147 1.00 88.69 77 LYS A C 1
ATOM 627 O O . LYS A 1 77 ? -4.443 -3.771 13.924 1.00 88.69 77 LYS A O 1
ATOM 632 N N . PRO A 1 78 ? -6.120 -2.370 13.370 1.00 87.94 78 PRO A N 1
ATOM 633 C CA . PRO A 1 78 ? -5.939 -1.512 14.534 1.00 87.94 78 PRO A CA 1
ATOM 634 C C . PRO A 1 78 ? -6.254 -2.253 15.837 1.00 87.94 78 PRO A C 1
ATOM 636 O O . PRO A 1 78 ? -7.217 -3.027 15.900 1.00 87.94 78 PRO A O 1
ATOM 639 N N . ASP A 1 79 ? -5.487 -1.941 16.881 1.00 89.06 79 ASP A N 1
ATOM 640 C CA . ASP A 1 79 ? -5.774 -2.372 18.246 1.00 89.06 79 ASP A CA 1
ATOM 641 C C . ASP A 1 79 ? -7.025 -1.669 18.773 1.00 89.06 79 ASP A C 1
ATOM 643 O O . ASP A 1 79 ? -7.194 -0.452 18.645 1.00 89.06 79 ASP A O 1
ATOM 647 N N . LEU A 1 80 ? -7.927 -2.455 19.356 1.00 89.69 80 LEU A N 1
ATOM 648 C CA . LEU A 1 80 ? -9.187 -1.960 19.892 1.00 89.69 80 LEU A CA 1
ATOM 649 C C . LEU A 1 80 ? -9.024 -1.588 21.364 1.00 89.69 80 LEU A C 1
ATOM 651 O O . LEU A 1 80 ? -8.372 -2.294 22.130 1.00 89.69 80 LEU A O 1
ATOM 655 N N . LEU A 1 81 ? -9.668 -0.497 21.766 1.00 86.19 81 LEU A N 1
ATOM 656 C CA . LEU A 1 81 ? -9.725 -0.066 23.155 1.00 86.19 81 LEU A CA 1
ATOM 657 C C . LEU A 1 81 ? -10.491 -1.096 23.994 1.00 86.19 81 LEU A C 1
ATOM 659 O O . LEU A 1 81 ? -11.587 -1.526 23.618 1.00 86.19 81 LEU A O 1
ATOM 663 N N . GLU A 1 82 ? -9.918 -1.471 25.137 1.00 87.88 82 GLU A N 1
ATOM 664 C CA . GLU A 1 82 ? -10.532 -2.411 26.072 1.00 87.88 82 GLU A CA 1
ATOM 665 C C . GLU A 1 82 ? -11.691 -1.766 26.836 1.00 87.88 82 GLU A C 1
ATOM 667 O O . GLU A 1 82 ? -11.604 -0.630 27.301 1.00 87.88 82 GLU A O 1
ATOM 672 N N . VAL A 1 83 ? -12.778 -2.518 27.009 1.00 87.12 83 VAL A N 1
ATOM 673 C CA . VAL A 1 83 ? -13.924 -2.077 27.809 1.00 87.12 83 VAL A CA 1
ATOM 674 C C . VAL A 1 83 ? -13.637 -2.207 29.315 1.00 87.12 83 VAL A C 1
ATOM 676 O O . VAL A 1 83 ? -13.051 -3.207 29.743 1.00 87.12 83 VAL A O 1
ATOM 679 N N . PRO A 1 84 ? -14.091 -1.257 30.158 1.00 81.50 84 PRO A N 1
ATOM 680 C CA . PRO A 1 84 ? -13.921 -1.335 31.605 1.00 81.50 84 PRO A CA 1
ATOM 681 C C . PRO A 1 84 ? -14.478 -2.636 32.196 1.00 81.50 84 PRO A C 1
ATOM 683 O O . PRO A 1 84 ? -15.561 -3.105 31.824 1.00 81.50 84 PRO A O 1
ATOM 686 N N . LYS A 1 85 ? -13.770 -3.211 33.176 1.00 86.19 85 LYS A N 1
ATOM 687 C CA . LYS A 1 85 ? -14.178 -4.462 33.841 1.00 86.19 85 LYS A CA 1
ATOM 688 C C . LYS A 1 85 ? -15.550 -4.321 34.519 1.00 86.19 85 LYS A C 1
ATOM 690 O O . LYS A 1 85 ? -15.863 -3.233 35.003 1.00 86.19 85 LYS A O 1
ATOM 695 N N . PRO A 1 86 ? -16.378 -5.382 34.558 1.00 83.00 86 PRO A N 1
ATOM 696 C CA . PRO A 1 86 ? -17.654 -5.365 35.272 1.00 83.00 86 PRO A CA 1
ATOM 697 C C . PRO A 1 86 ? -17.491 -4.969 36.741 1.00 83.00 86 PRO A C 1
ATOM 699 O O . PRO A 1 86 ? -16.597 -5.471 37.424 1.00 83.00 86 PRO A O 1
ATOM 702 N N . ILE A 1 87 ? -18.364 -4.082 37.222 1.00 79.81 87 ILE A N 1
ATOM 703 C CA . ILE A 1 87 ? -18.487 -3.784 38.652 1.00 79.81 87 ILE A CA 1
ATOM 704 C C . ILE A 1 87 ? -19.310 -4.925 39.267 1.00 79.81 87 ILE A C 1
ATOM 706 O O . ILE A 1 87 ? -20.383 -5.207 38.734 1.00 79.81 87 ILE A O 1
ATOM 710 N N . PRO A 1 88 ? -18.840 -5.593 40.338 1.00 80.94 88 PRO A N 1
ATOM 711 C CA . PRO A 1 88 ? -19.607 -6.640 41.005 1.00 80.94 88 PRO A CA 1
ATOM 712 C C . PRO A 1 88 ? -20.971 -6.127 41.471 1.00 80.94 88 PRO A C 1
ATOM 714 O O . PRO A 1 88 ? -21.061 -5.014 41.998 1.00 80.94 88 PRO A O 1
ATOM 717 N N . ASP A 1 89 ? -22.009 -6.944 41.318 1.00 71.31 89 ASP A N 1
ATOM 718 C CA . ASP A 1 89 ? -23.323 -6.655 41.887 1.00 71.31 89 ASP A CA 1
ATOM 719 C C . ASP A 1 89 ? -23.233 -6.796 43.409 1.00 71.31 89 ASP A C 1
ATOM 721 O O . ASP A 1 89 ? -22.968 -7.877 43.939 1.00 71.31 89 ASP A O 1
ATOM 725 N N . ILE A 1 90 ? -23.374 -5.672 44.109 1.00 74.56 90 ILE A N 1
ATOM 726 C CA . ILE A 1 90 ? -23.409 -5.629 45.568 1.00 74.56 90 ILE A CA 1
ATOM 727 C C . ILE A 1 90 ? -24.880 -5.531 45.956 1.00 74.56 90 ILE A C 1
ATOM 729 O O . ILE A 1 90 ? -25.569 -4.602 45.541 1.00 74.56 90 ILE A O 1
ATOM 733 N N . ASP A 1 91 ? -25.349 -6.501 46.734 1.00 67.12 91 ASP A N 1
ATOM 734 C CA . ASP A 1 91 ? -26.707 -6.510 47.268 1.00 67.12 91 ASP A CA 1
ATOM 735 C C . ASP A 1 91 ? -26.750 -5.532 48.452 1.00 67.12 91 ASP A C 1
ATOM 737 O O . ASP A 1 91 ? -26.253 -5.825 49.545 1.00 67.12 91 ASP A O 1
ATOM 741 N N . PHE A 1 92 ? -27.227 -4.310 48.205 1.00 67.62 92 PHE A N 1
ATOM 742 C CA . PHE A 1 92 ? -27.367 -3.304 49.253 1.00 67.62 92 PHE A CA 1
ATOM 743 C C . PHE A 1 92 ? -28.694 -3.530 49.984 1.00 67.62 92 PHE A C 1
ATOM 745 O O . PHE A 1 92 ? -29.736 -3.577 49.329 1.00 67.62 92 PHE A O 1
ATOM 752 N N . PRO A 1 93 ? -28.689 -3.667 51.323 1.00 68.00 93 PRO A N 1
ATOM 753 C CA . PRO A 1 93 ? -29.928 -3.760 52.081 1.00 68.00 93 PRO A CA 1
ATOM 754 C C . PRO A 1 93 ? -30.779 -2.509 51.844 1.00 68.00 93 PRO A C 1
ATOM 756 O O . PRO A 1 93 ? -30.265 -1.390 51.837 1.00 68.00 93 PRO A O 1
ATOM 759 N N . GLU A 1 94 ? -32.076 -2.726 51.625 1.00 57.84 94 GLU A N 1
ATOM 760 C CA . GLU A 1 94 ? -33.056 -1.676 51.353 1.00 57.84 94 GLU A CA 1
ATOM 761 C C . GLU A 1 94 ? -33.011 -0.619 52.475 1.00 57.84 94 GLU A C 1
ATOM 763 O O . GLU A 1 94 ? -32.980 -0.994 53.654 1.00 57.84 94 GLU A O 1
ATOM 768 N N . PRO A 1 95 ? -32.946 0.687 52.147 1.00 63.16 95 PRO A N 1
ATOM 769 C CA . PRO A 1 95 ? -32.819 1.731 53.155 1.00 63.16 95 PRO A CA 1
ATOM 770 C C . PRO A 1 95 ? -33.994 1.657 54.133 1.00 63.16 95 PRO A C 1
ATOM 772 O O . PRO A 1 95 ? -35.154 1.618 53.717 1.00 63.16 95 PRO A O 1
ATOM 775 N N . GLU A 1 96 ? -33.689 1.619 55.436 1.00 61.97 96 GLU A N 1
ATOM 776 C CA . GLU A 1 96 ? -34.713 1.567 56.480 1.00 61.97 96 GLU A CA 1
ATOM 777 C C . GLU A 1 96 ? -35.712 2.723 56.287 1.00 61.97 96 GLU A C 1
ATOM 779 O O . GLU A 1 96 ? -35.295 3.866 56.059 1.00 61.97 96 GLU A O 1
ATOM 784 N N . PRO A 1 97 ? -37.031 2.453 56.345 1.00 57.31 97 PRO A N 1
ATOM 785 C CA . PRO A 1 97 ? -38.040 3.475 56.115 1.00 57.31 97 PRO A CA 1
ATOM 786 C C . PRO A 1 97 ? -37.850 4.616 57.113 1.00 57.31 97 PRO A C 1
ATOM 788 O O . PRO A 1 97 ? -37.738 4.384 58.319 1.00 57.31 97 PRO A O 1
ATOM 791 N N . ALA A 1 98 ? -37.824 5.851 56.602 1.00 62.06 98 ALA A N 1
ATOM 792 C CA . ALA A 1 98 ? -37.752 7.044 57.436 1.00 62.06 98 ALA A CA 1
ATOM 793 C C . ALA A 1 98 ? -38.835 6.967 58.530 1.00 62.06 98 ALA A C 1
ATOM 795 O O . ALA A 1 98 ? -39.985 6.635 58.212 1.00 62.06 98 ALA A O 1
ATOM 796 N N . PRO A 1 99 ? -38.494 7.234 59.807 1.00 56.19 99 PRO A N 1
ATOM 797 C CA . PRO A 1 99 ? -39.463 7.157 60.888 1.00 56.19 99 PRO A CA 1
ATOM 798 C C . PRO A 1 99 ? -40.646 8.075 60.559 1.00 56.19 99 PRO A C 1
ATOM 800 O O . PRO A 1 99 ? -40.430 9.172 60.031 1.00 56.19 99 PRO A O 1
ATOM 803 N N . PRO A 1 100 ? -41.893 7.637 60.816 1.00 45.56 100 PRO A N 1
ATOM 804 C CA . PRO A 1 100 ? -43.064 8.422 60.470 1.00 45.56 100 PRO A CA 1
ATOM 805 C C . PRO A 1 100 ? -42.950 9.785 61.144 1.00 45.56 100 PRO A C 1
ATOM 807 O O . PRO A 1 100 ? -42.733 9.864 62.354 1.00 45.56 100 PRO A O 1
ATOM 810 N N . ALA A 1 101 ? -43.081 10.849 60.348 1.00 53.59 101 ALA A N 1
ATOM 811 C CA . ALA A 1 101 ? -43.275 12.185 60.876 1.00 53.59 101 ALA A CA 1
ATOM 812 C C . ALA A 1 101 ? -44.437 12.113 61.870 1.00 53.59 101 ALA A C 1
ATOM 814 O O . ALA A 1 101 ? -45.543 11.704 61.509 1.00 53.59 101 ALA A O 1
ATOM 815 N N . THR A 1 102 ? -44.166 12.432 63.131 1.00 39.50 102 THR A N 1
ATOM 816 C CA . THR A 1 102 ? -45.194 12.571 64.151 1.00 39.50 102 THR A CA 1
ATOM 817 C C . THR A 1 102 ? -46.087 13.736 63.734 1.00 39.50 102 THR A C 1
ATOM 819 O O . THR A 1 102 ? -45.781 14.899 63.980 1.00 39.50 102 THR A O 1
ATOM 822 N N . ASP A 1 103 ? -47.176 13.411 63.042 1.00 43.03 103 ASP A N 1
ATOM 823 C CA . ASP A 1 103 ? -48.353 14.259 62.893 1.00 43.03 103 ASP A CA 1
ATOM 824 C C . ASP A 1 103 ? -48.960 14.441 64.297 1.00 43.03 103 ASP A C 1
ATOM 826 O O . ASP A 1 103 ? -49.781 13.638 64.750 1.00 43.03 103 ASP A O 1
ATOM 830 N N . GLU A 1 104 ? -48.539 15.476 65.028 1.00 37.31 104 GLU A N 1
ATOM 831 C CA . GLU A 1 104 ? -49.285 15.935 66.200 1.00 37.31 104 GLU A CA 1
ATOM 832 C C . GLU A 1 104 ? -50.569 16.624 65.729 1.00 37.31 104 GLU A C 1
ATOM 834 O O . GLU A 1 104 ? -50.608 17.788 65.329 1.00 37.31 104 GLU A O 1
ATOM 839 N N . LYS A 1 105 ? -51.652 15.849 65.753 1.00 38.44 105 LYS A N 1
ATOM 840 C CA . LYS A 1 105 ? -53.005 16.294 65.445 1.00 38.44 105 LYS A CA 1
ATOM 841 C C . LYS A 1 105 ? -53.692 16.835 66.709 1.00 38.44 105 LYS A C 1
ATOM 843 O O . LYS A 1 105 ? -54.101 16.057 67.560 1.00 38.44 105 LYS A O 1
ATOM 848 N N . SER A 1 106 ? -53.907 18.153 66.719 1.00 34.25 106 SER A N 1
ATOM 849 C CA . SER A 1 106 ? -55.146 18.878 67.087 1.00 34.25 106 SER A CA 1
ATOM 850 C C . SER A 1 106 ? -55.763 18.826 68.506 1.00 34.25 106 SER A C 1
ATOM 852 O O . SER A 1 106 ? -55.953 17.752 69.064 1.00 34.25 106 SER A O 1
ATOM 854 N N . LEU A 1 107 ? -56.317 20.003 68.876 1.00 32.19 107 LEU A N 1
ATOM 855 C CA . LEU A 1 107 ? -57.371 20.357 69.865 1.00 32.19 107 LEU A CA 1
ATOM 856 C C . LEU A 1 107 ? -56.839 20.813 71.241 1.00 32.19 107 LEU A C 1
ATOM 858 O O . LEU A 1 107 ? -56.268 20.006 71.958 1.00 32.19 107 LEU A O 1
ATOM 862 N N . ASP A 1 108 ? -56.818 22.093 71.629 1.00 32.09 108 ASP A N 1
ATOM 863 C CA . ASP A 1 108 ? -57.799 23.208 71.703 1.00 32.09 108 ASP A CA 1
ATOM 864 C C . ASP A 1 108 ? -58.419 23.392 73.115 1.00 32.09 108 ASP A C 1
ATOM 866 O O . ASP A 1 108 ? -58.910 22.445 73.722 1.00 32.09 108 ASP A O 1
ATOM 870 N N . GLU A 1 109 ? -58.312 24.644 73.582 1.00 38.12 109 GLU A N 1
ATOM 871 C CA . GLU A 1 109 ? -58.888 25.381 74.729 1.00 38.12 109 GLU A CA 1
ATOM 872 C C . GLU A 1 109 ? -59.038 24.786 76.153 1.00 38.12 109 GLU A C 1
ATOM 874 O O . GLU A 1 109 ? -59.879 23.932 76.415 1.00 38.12 109 GLU A O 1
ATOM 879 N N . SER A 1 110 ? -58.416 25.467 77.137 1.00 32.59 110 SER A N 1
ATOM 880 C CA . SER A 1 110 ? -59.156 26.109 78.250 1.00 32.59 110 SER A CA 1
ATOM 881 C C . SER A 1 110 ? -58.288 27.088 79.067 1.00 32.59 110 SER A C 1
ATOM 883 O O . SER A 1 110 ? -57.227 26.725 79.569 1.00 32.59 110 SER A O 1
ATOM 885 N N . ASN A 1 111 ? -58.790 28.320 79.209 1.00 34.03 111 ASN A N 1
ATOM 886 C CA . ASN A 1 111 ? -58.301 29.434 80.034 1.00 34.03 111 ASN A CA 1
ATOM 887 C C . ASN A 1 111 ? -58.150 29.103 81.534 1.00 34.03 111 ASN A C 1
ATOM 889 O O . ASN A 1 111 ? -59.073 28.519 82.098 1.00 34.03 111 ASN A O 1
ATOM 893 N N . GLN A 1 112 ? -57.110 29.637 82.195 1.00 34.28 112 GLN A N 1
ATOM 894 C CA . GLN A 1 112 ? -57.252 30.527 83.368 1.00 34.28 112 GLN A CA 1
ATOM 895 C C . GLN A 1 112 ? -55.901 31.089 83.856 1.00 34.28 112 GLN A C 1
ATOM 897 O O . GLN A 1 112 ? -54.966 30.341 84.128 1.00 34.28 112 GLN A O 1
ATOM 902 N N . ASP A 1 113 ? -55.857 32.420 83.974 1.00 33.81 113 ASP A N 1
ATOM 903 C CA . ASP A 1 113 ? -54.867 33.234 84.689 1.00 33.81 113 ASP A CA 1
ATOM 904 C C . ASP A 1 113 ? -54.734 32.831 86.170 1.00 33.81 113 ASP A C 1
ATOM 906 O O . ASP A 1 113 ? -55.755 32.628 86.829 1.00 33.81 113 ASP A O 1
ATOM 910 N N . ASP A 1 114 ? -53.513 32.866 86.724 1.00 32.88 114 ASP A N 1
ATOM 911 C CA . ASP A 1 114 ? -53.291 33.431 88.064 1.00 32.88 114 ASP A CA 1
ATOM 912 C C . ASP A 1 114 ? -51.852 33.958 88.246 1.00 32.88 114 ASP A C 1
ATOM 914 O O . ASP A 1 114 ? -50.896 33.519 87.608 1.00 32.88 114 ASP A O 1
ATOM 918 N N . PHE A 1 115 ? -51.753 34.969 89.095 1.00 29.38 115 PHE A N 1
ATOM 919 C CA . PHE A 1 115 ? -50.794 36.065 89.131 1.00 29.38 115 PHE A CA 1
ATOM 920 C C . PHE A 1 115 ? -49.707 35.858 90.216 1.00 29.38 115 PHE A C 1
ATOM 922 O O . PHE A 1 115 ? -49.977 35.295 91.274 1.00 29.38 115 PHE A O 1
ATOM 929 N N . SER A 1 116 ? -48.561 36.533 90.030 1.00 34.84 116 SER A N 1
ATOM 930 C CA . SER A 1 116 ? -47.621 37.092 91.046 1.00 34.84 116 SER A CA 1
ATOM 931 C C . SER A 1 116 ? -46.397 36.299 91.566 1.00 34.84 116 SER A C 1
ATOM 933 O O . SER A 1 116 ? -46.513 35.338 92.315 1.00 34.84 116 SER A O 1
ATOM 935 N N . GLU A 1 117 ? -45.233 36.904 91.279 1.00 31.16 117 GLU A N 1
ATOM 936 C CA . GLU A 1 117 ? -44.276 37.499 92.246 1.00 31.16 117 GLU A CA 1
ATOM 937 C C . GLU A 1 117 ? -43.081 36.670 92.774 1.00 31.16 117 GLU A C 1
ATOM 939 O O . GLU A 1 117 ? -43.208 35.755 93.578 1.00 31.16 117 GLU A O 1
ATOM 944 N N . ASP A 1 118 ? -41.907 37.110 92.296 1.00 31.59 118 ASP A N 1
ATOM 945 C CA . ASP A 1 118 ? -40.565 37.170 92.890 1.00 31.59 118 ASP A CA 1
ATOM 946 C C . ASP A 1 118 ? -40.039 36.037 93.780 1.00 31.59 118 ASP A C 1
ATOM 948 O O . ASP A 1 118 ? -40.487 35.795 94.899 1.00 31.59 118 ASP A O 1
ATOM 952 N N . GLY A 1 119 ? -38.884 35.502 93.373 1.00 28.39 119 GLY A N 1
ATOM 953 C CA . GLY A 1 119 ? -37.982 34.874 94.326 1.00 28.39 119 GLY A CA 1
ATOM 954 C C . GLY A 1 119 ? -36.832 34.096 93.711 1.00 28.39 119 GLY A C 1
ATOM 955 O O . GLY A 1 119 ? -36.973 32.919 93.414 1.00 28.39 119 GLY A O 1
ATOM 956 N N . PHE A 1 120 ? -35.660 34.731 93.720 1.00 30.34 120 PHE A N 1
ATOM 957 C CA . PHE A 1 120 ? -34.357 34.083 93.895 1.00 30.34 120 PHE A CA 1
ATOM 958 C C . PHE A 1 120 ? -33.622 33.600 92.629 1.00 30.34 120 PHE A C 1
ATOM 960 O O . PHE A 1 120 ? -33.837 32.524 92.084 1.00 30.34 120 PHE A O 1
ATOM 967 N N . VAL A 1 121 ? -32.671 34.445 92.226 1.00 40.12 121 VAL A N 1
ATOM 968 C CA . VAL A 1 121 ? -31.497 34.132 91.404 1.00 40.12 121 VAL A CA 1
ATOM 969 C C . VAL A 1 121 ? -30.711 32.982 92.030 1.00 40.12 121 VAL A C 1
ATOM 971 O O . VAL A 1 121 ? -30.259 33.114 93.165 1.00 40.12 121 VAL A O 1
ATOM 974 N N . ASP A 1 122 ? -30.461 31.921 91.264 1.00 33.59 122 ASP A N 1
ATOM 975 C CA . ASP A 1 122 ? -29.277 31.097 91.483 1.00 33.59 122 ASP A CA 1
ATOM 976 C C . ASP A 1 122 ? -28.636 30.691 90.152 1.00 33.59 122 ASP A C 1
ATOM 978 O O . ASP A 1 122 ? -29.300 30.392 89.158 1.00 33.59 122 ASP A O 1
ATOM 982 N N . ILE A 1 123 ? -27.318 30.808 90.144 1.00 42.09 123 ILE A N 1
ATOM 983 C CA . ILE A 1 123 ? -26.419 30.771 88.995 1.00 42.09 123 ILE A CA 1
ATOM 984 C C . ILE A 1 123 ? -26.087 29.312 88.697 1.00 42.09 123 ILE A C 1
ATOM 986 O O . ILE A 1 123 ? -25.544 28.639 89.569 1.00 42.09 123 ILE A O 1
ATOM 990 N N . GLN A 1 124 ? -26.320 28.841 87.468 1.00 35.09 124 GLN A N 1
ATOM 991 C CA . GLN A 1 124 ? -25.569 27.707 86.923 1.00 35.09 124 GLN A CA 1
ATOM 992 C C . GLN A 1 124 ? -25.166 27.956 85.473 1.00 35.09 124 GLN A C 1
ATOM 994 O O . GLN A 1 124 ? -25.913 28.503 84.663 1.00 35.09 124 GLN A O 1
ATOM 999 N N . ASP A 1 125 ? -23.914 27.596 85.234 1.00 32.03 125 ASP A N 1
ATOM 1000 C CA . ASP A 1 125 ? -23.055 27.942 84.123 1.00 32.03 125 ASP A CA 1
ATOM 1001 C C . ASP A 1 125 ? -23.644 27.686 82.732 1.00 32.03 125 ASP A C 1
ATOM 1003 O O . ASP A 1 125 ? -24.106 26.603 82.378 1.00 32.03 125 ASP A O 1
ATOM 1007 N N . THR A 1 126 ? -23.517 28.709 81.893 1.00 38.16 126 THR A N 1
ATOM 1008 C CA . THR A 1 126 ? -23.505 28.611 80.437 1.00 38.16 126 THR A CA 1
ATOM 1009 C C . THR A 1 126 ? -22.325 27.755 79.966 1.00 38.16 126 THR A C 1
ATOM 1011 O O . THR A 1 126 ? -21.265 28.278 79.633 1.00 38.16 126 THR A O 1
ATOM 1014 N N . GLU A 1 127 ? -22.530 26.445 79.864 1.00 44.78 127 GLU A N 1
ATOM 1015 C CA . GLU A 1 127 ? -21.755 25.561 78.991 1.00 44.78 127 GLU A CA 1
ATOM 1016 C C . GLU A 1 127 ? -22.703 24.859 78.018 1.00 44.78 127 GLU A C 1
ATOM 1018 O O . GLU A 1 127 ? -23.408 23.926 78.386 1.00 44.78 127 GLU A O 1
ATOM 1023 N N . SER A 1 128 ? -22.713 25.311 76.761 1.00 41.75 128 SER A N 1
ATOM 1024 C CA . SER A 1 128 ? -22.756 24.457 75.559 1.00 41.75 128 SER A CA 1
ATOM 1025 C C . SER A 1 128 ? -23.208 25.263 74.348 1.00 41.75 128 SER A C 1
ATOM 1027 O O . SER A 1 128 ? -24.376 25.280 73.974 1.00 41.75 128 SER A O 1
ATOM 1029 N N . ALA A 1 129 ? -22.244 25.889 73.681 1.00 45.38 129 ALA A N 1
ATOM 1030 C CA . ALA A 1 129 ? -22.342 26.161 72.254 1.00 45.38 129 ALA A CA 1
ATOM 1031 C C . ALA A 1 129 ? -21.264 25.333 71.545 1.00 45.38 129 ALA A C 1
ATOM 1033 O O . ALA A 1 129 ? -20.333 25.868 70.946 1.00 45.38 129 ALA A O 1
ATOM 1034 N N . VAL A 1 130 ? -21.356 24.005 71.654 1.00 40.19 130 VAL A N 1
ATOM 1035 C CA . VAL A 1 130 ? -20.678 23.128 70.698 1.00 40.19 130 VAL A CA 1
ATOM 1036 C C . VAL A 1 130 ? -21.579 23.094 69.475 1.00 40.19 130 VAL A C 1
ATOM 1038 O O . VAL A 1 130 ? -22.622 22.445 69.480 1.00 40.19 130 VAL A O 1
ATOM 1041 N N . ALA A 1 131 ? -21.197 23.853 68.450 1.00 50.47 131 ALA A N 1
ATOM 1042 C CA . ALA A 1 131 ? -21.763 23.721 67.121 1.00 50.47 131 ALA A CA 1
ATOM 1043 C C . ALA A 1 131 ? -21.643 22.249 66.703 1.00 50.47 131 ALA A C 1
ATOM 1045 O O . ALA A 1 131 ? -20.540 21.744 66.489 1.00 50.47 131 ALA A O 1
ATOM 1046 N N . THR A 1 132 ? -22.773 21.547 66.644 1.00 48.81 132 THR A N 1
ATOM 1047 C CA . THR A 1 132 ? -22.856 20.232 66.012 1.00 48.81 132 THR A CA 1
ATOM 1048 C C . THR A 1 132 ? -22.334 20.375 64.583 1.00 48.81 132 THR A C 1
ATOM 1050 O O . THR A 1 132 ? -22.867 21.210 63.847 1.00 48.81 132 THR A O 1
ATOM 1053 N N . PRO A 1 133 ? -21.288 19.630 64.181 1.00 49.31 133 PRO A N 1
ATOM 1054 C CA . PRO A 1 133 ? -20.847 19.645 62.799 1.00 49.31 133 PRO A CA 1
ATOM 1055 C C . PRO A 1 133 ? -22.007 19.137 61.947 1.00 49.31 133 PRO A C 1
ATOM 1057 O O . PRO A 1 133 ? -22.591 18.100 62.258 1.00 49.31 133 PRO A O 1
ATOM 1060 N N . ASP A 1 134 ? -22.354 19.908 60.921 1.00 47.84 134 ASP A N 1
ATOM 1061 C CA . ASP A 1 134 ? -23.363 19.574 59.924 1.00 47.84 134 ASP A CA 1
ATOM 1062 C C . ASP A 1 134 ? -22.990 18.220 59.300 1.00 47.84 134 ASP A C 1
ATOM 1064 O O . ASP A 1 134 ? -22.088 18.116 58.463 1.00 47.84 134 ASP A O 1
ATOM 1068 N N . LEU A 1 135 ? -23.594 17.145 59.814 1.00 55.00 135 LEU A N 1
ATOM 1069 C CA . LEU A 1 135 ? -23.423 15.797 59.297 1.00 55.00 135 LEU A CA 1
ATOM 1070 C C . LEU A 1 135 ? -24.202 15.749 57.990 1.00 55.00 135 LEU A C 1
ATOM 1072 O O . LEU A 1 135 ? -25.365 15.351 57.965 1.00 55.00 135 LEU A O 1
ATOM 1076 N N . GLN A 1 136 ? -23.553 16.175 56.905 1.00 60.91 136 GLN A N 1
ATOM 1077 C CA . GLN A 1 136 ? -24.054 15.910 55.565 1.00 60.91 136 GLN A CA 1
ATOM 1078 C C . GLN A 1 136 ? -24.410 14.417 55.486 1.00 60.91 136 GLN A C 1
ATOM 1080 O O . GLN A 1 136 ? -23.557 13.581 55.819 1.00 60.91 136 GLN A O 1
ATOM 1085 N N . PRO A 1 137 ? -25.653 14.061 55.110 1.00 64.75 137 PRO A N 1
ATOM 1086 C CA . PRO A 1 137 ? -26.049 12.668 54.990 1.00 64.75 137 PRO A CA 1
ATOM 1087 C C . PRO A 1 137 ? -25.071 11.968 54.051 1.00 64.75 137 PRO A C 1
ATOM 1089 O O . PRO A 1 137 ? -24.878 12.415 52.918 1.00 64.75 137 PRO A O 1
ATOM 1092 N N . LYS A 1 138 ? -24.415 10.902 54.528 1.00 63.84 138 LYS A N 1
ATOM 1093 C CA . LYS A 1 138 ? -23.594 10.060 53.653 1.00 63.84 138 LYS A CA 1
ATOM 1094 C C . LYS A 1 138 ? -24.488 9.601 52.494 1.00 63.84 138 LYS A C 1
ATOM 1096 O O . LYS A 1 138 ? -25.596 9.139 52.778 1.00 63.84 138 LYS A O 1
ATOM 1101 N N . PRO A 1 139 ? -24.054 9.753 51.233 1.00 62.78 139 PRO A N 1
ATOM 1102 C CA . PRO A 1 139 ? -24.833 9.283 50.098 1.00 62.78 139 PRO A CA 1
ATOM 1103 C C . PRO A 1 139 ? -25.153 7.796 50.264 1.00 62.78 139 PRO A C 1
ATOM 1105 O O . PRO A 1 139 ? -24.338 7.040 50.798 1.00 62.78 139 PRO A O 1
ATOM 1108 N N . ASP A 1 140 ? -26.344 7.387 49.829 1.00 74.81 140 ASP A N 1
ATOM 1109 C CA . ASP A 1 140 ? -26.751 5.984 49.848 1.00 74.81 140 ASP A CA 1
ATOM 1110 C C . ASP A 1 140 ? -25.760 5.152 49.004 1.00 74.81 140 ASP A C 1
ATOM 1112 O O . ASP A 1 140 ? -25.598 5.432 47.808 1.00 74.81 140 ASP A O 1
ATOM 1116 N N . PRO A 1 141 ? -25.091 4.137 49.586 1.00 78.75 141 PRO A N 1
ATOM 1117 C CA . PRO A 1 141 ? -24.176 3.261 48.861 1.00 78.75 141 PRO A CA 1
ATOM 1118 C C . PRO A 1 141 ? -24.793 2.622 47.606 1.00 78.75 141 PRO A C 1
ATOM 1120 O O . PRO A 1 141 ? -24.086 2.426 46.613 1.00 78.75 141 PRO A O 1
ATOM 1123 N N . ALA A 1 142 ? -26.106 2.357 47.616 1.00 81.31 142 ALA A N 1
ATOM 1124 C CA . ALA A 1 142 ? -26.825 1.834 46.456 1.00 81.31 142 ALA A CA 1
ATOM 1125 C C . ALA A 1 142 ? -26.900 2.861 45.311 1.00 81.31 142 ALA A C 1
ATOM 1127 O O . ALA A 1 142 ? -26.720 2.517 44.140 1.00 81.31 142 ALA A O 1
ATOM 1128 N N . ALA A 1 143 ? -27.109 4.140 45.638 1.00 82.06 143 ALA A N 1
ATOM 1129 C CA . ALA A 1 143 ? -27.143 5.222 44.658 1.00 82.06 143 ALA A CA 1
ATOM 1130 C C . ALA A 1 143 ? -25.756 5.484 44.045 1.00 82.06 143 ALA A C 1
ATOM 1132 O O . ALA A 1 143 ? -25.649 5.685 42.834 1.00 82.06 143 ALA A O 1
ATOM 1133 N N . GLU A 1 144 ? -24.686 5.422 44.846 1.00 82.06 144 GLU A N 1
ATOM 1134 C CA . GLU A 1 144 ? -23.311 5.544 44.342 1.00 82.06 144 GLU A CA 1
ATOM 1135 C C . GLU A 1 144 ? -22.916 4.385 43.416 1.00 82.06 144 GLU A C 1
ATOM 1137 O O . GLU A 1 144 ? -22.247 4.599 42.402 1.00 82.06 144 GLU A O 1
ATOM 1142 N N . HIS A 1 145 ? -23.306 3.151 43.752 1.00 82.94 145 HIS A N 1
ATOM 1143 C CA . HIS A 1 145 ? -23.030 1.976 42.921 1.00 82.94 145 HIS A CA 1
ATOM 1144 C C . HIS A 1 145 ? -23.770 2.042 41.586 1.00 82.94 145 HIS A C 1
ATOM 1146 O O . HIS A 1 145 ? -23.147 1.852 40.540 1.00 82.94 145 HIS A O 1
ATOM 1152 N N . LYS A 1 146 ? -25.051 2.425 41.608 1.00 85.50 146 LYS A N 1
ATOM 1153 C CA . LYS A 1 146 ? -25.836 2.648 40.392 1.00 85.50 146 LYS A CA 1
ATOM 1154 C C . LYS A 1 146 ? -25.214 3.724 39.498 1.00 85.50 146 LYS A C 1
ATOM 1156 O O . LYS A 1 146 ? -25.067 3.499 38.300 1.00 85.50 146 LYS A O 1
ATOM 1161 N N . LEU A 1 147 ? -24.781 4.852 40.069 1.00 87.88 147 LEU A N 1
ATOM 1162 C CA . LEU A 1 147 ? -24.109 5.916 39.314 1.00 87.88 147 LEU A CA 1
ATOM 1163 C C . LEU A 1 147 ? -22.822 5.397 38.655 1.00 87.88 147 LEU A C 1
ATOM 1165 O O . LEU A 1 147 ? -22.615 5.611 37.464 1.00 87.88 147 LEU A O 1
ATOM 1169 N N . LYS A 1 148 ? -21.995 4.638 39.385 1.00 86.19 148 LYS A N 1
ATOM 1170 C CA . LYS A 1 148 ? -20.777 4.018 38.831 1.00 86.19 148 LYS A CA 1
ATOM 1171 C C . LYS A 1 148 ? -21.080 3.010 37.718 1.00 86.19 148 LYS A C 1
ATOM 1173 O O . LYS A 1 148 ? -20.318 2.914 36.757 1.00 86.19 148 LYS A O 1
ATOM 1178 N N . GLN A 1 149 ? -22.172 2.251 37.823 1.00 86.44 149 GLN A N 1
ATOM 1179 C CA . GLN A 1 149 ? -22.615 1.360 36.748 1.00 86.44 149 GLN A CA 1
ATOM 1180 C C . GLN A 1 149 ? -23.050 2.147 35.506 1.00 86.44 149 GLN A C 1
ATOM 1182 O O . GLN A 1 149 ? -22.662 1.785 34.396 1.00 86.44 149 GLN A O 1
ATOM 1187 N N . GLU A 1 150 ? -23.811 3.228 35.678 1.00 88.81 150 GLU A N 1
ATOM 1188 C CA . GLU A 1 150 ? -24.234 4.105 34.581 1.00 88.81 150 GLU A CA 1
ATOM 1189 C C . GLU A 1 150 ? -23.035 4.781 33.898 1.00 88.81 150 GLU A C 1
ATOM 1191 O O . GLU A 1 150 ? -22.946 4.777 32.669 1.00 88.81 150 GLU A O 1
ATOM 1196 N N . GLU A 1 151 ? -22.072 5.283 34.676 1.00 89.38 151 GLU A N 1
ATOM 1197 C CA . GLU A 1 151 ? -20.822 5.860 34.172 1.00 89.38 151 GLU A CA 1
ATOM 1198 C C . GLU A 1 151 ? -20.017 4.831 33.368 1.00 89.38 151 GLU A C 1
ATOM 1200 O O . GLU A 1 151 ? -19.616 5.105 32.235 1.00 89.38 151 GLU A O 1
ATOM 1205 N N . ARG A 1 152 ? -19.868 3.609 33.896 1.00 89.25 152 ARG A N 1
ATOM 1206 C CA . ARG A 1 152 ? -19.217 2.503 33.186 1.00 89.25 152 ARG A CA 1
ATOM 1207 C C . ARG A 1 152 ? -19.908 2.192 31.860 1.00 89.25 152 ARG A C 1
ATOM 1209 O O . ARG A 1 152 ? -19.234 1.991 30.853 1.00 89.25 152 ARG A O 1
ATOM 1216 N N . LEU A 1 153 ? -21.237 2.099 31.845 1.00 91.00 153 LEU A N 1
ATOM 1217 C CA . LEU A 1 153 ? -21.984 1.813 30.618 1.00 91.00 153 LEU A CA 1
ATOM 1218 C C . LEU A 1 153 ? -21.812 2.938 29.590 1.00 91.00 153 LEU A C 1
ATOM 1220 O O . LEU A 1 153 ? -21.621 2.657 28.408 1.00 91.00 153 LEU A O 1
ATOM 1224 N N . ALA A 1 154 ? -21.814 4.198 30.030 1.00 92.31 154 ALA A N 1
ATOM 1225 C CA . ALA A 1 154 ? -21.551 5.338 29.158 1.00 92.31 154 ALA A CA 1
ATOM 1226 C C . ALA A 1 154 ? -20.128 5.302 28.571 1.00 92.31 154 ALA A C 1
ATOM 1228 O O . ALA A 1 154 ? -19.937 5.587 27.385 1.00 92.31 154 ALA A O 1
ATOM 1229 N N . GLU A 1 155 ? -19.135 4.911 29.373 1.00 92.06 155 GLU A N 1
ATOM 1230 C CA . GLU A 1 155 ? -17.755 4.733 28.921 1.00 92.06 155 GLU A CA 1
ATOM 1231 C C . GLU A 1 155 ? -17.623 3.590 27.903 1.00 92.06 155 GLU A C 1
ATOM 1233 O O . GLU A 1 155 ? -16.984 3.771 26.866 1.00 92.06 155 GLU A O 1
ATOM 1238 N N . ILE A 1 156 ? -18.299 2.459 28.129 1.00 91.69 156 ILE A N 1
ATOM 1239 C CA . ILE A 1 156 ? -18.353 1.337 27.178 1.00 91.69 156 ILE A CA 1
ATOM 1240 C C . ILE A 1 156 ? -18.916 1.790 25.836 1.00 91.69 156 ILE A C 1
ATOM 1242 O O . ILE A 1 156 ? -18.277 1.576 24.812 1.00 91.69 156 ILE A O 1
ATOM 1246 N N . VAL A 1 157 ? -20.061 2.478 25.829 1.00 94.31 157 VAL A N 1
ATOM 1247 C CA . VAL A 1 157 ? -20.685 2.966 24.588 1.00 94.31 157 VAL A CA 1
ATOM 1248 C C . VAL A 1 157 ? -19.741 3.900 23.826 1.00 94.31 157 VAL A C 1
ATOM 1250 O O . VAL A 1 157 ? -19.656 3.852 22.596 1.00 94.31 157 VAL A O 1
ATOM 1253 N N . LYS A 1 158 ? -18.998 4.751 24.542 1.00 94.50 158 LYS A N 1
ATOM 1254 C CA . LYS A 1 158 ? -18.003 5.637 23.932 1.00 94.50 158 LYS A CA 1
ATOM 1255 C C . LYS A 1 158 ? -16.848 4.847 23.310 1.00 94.50 158 LYS A C 1
ATOM 1257 O O . LYS A 1 158 ? -16.470 5.144 22.177 1.00 94.50 158 LYS A O 1
ATOM 1262 N N . ILE A 1 159 ? -16.312 3.862 24.027 1.00 93.00 159 ILE A N 1
ATOM 1263 C CA . ILE A 1 159 ? -15.220 2.994 23.566 1.00 93.00 159 ILE A CA 1
ATOM 1264 C C . ILE A 1 159 ? -15.650 2.169 22.352 1.00 93.00 159 ILE A C 1
ATOM 1266 O O . ILE A 1 159 ? -14.946 2.143 21.345 1.00 93.00 159 ILE A O 1
ATOM 1270 N N . GLU A 1 160 ? -16.830 1.556 22.400 1.00 93.19 160 GLU A N 1
ATOM 1271 C CA . GLU A 1 160 ? -17.392 0.785 21.289 1.00 93.19 160 GLU A CA 1
ATOM 1272 C C . GLU A 1 160 ? -17.544 1.648 20.037 1.00 93.19 160 GLU A C 1
ATOM 1274 O O . GLU A 1 160 ? -17.130 1.238 18.953 1.00 93.19 160 GLU A O 1
ATOM 1279 N N . LYS A 1 161 ? -18.045 2.879 20.190 1.00 95.31 161 LYS A N 1
ATOM 1280 C CA . LYS A 1 161 ? -18.138 3.832 19.082 1.00 95.31 161 LYS A CA 1
ATOM 1281 C C . LYS A 1 161 ? -16.763 4.161 18.493 1.00 95.31 161 LYS A C 1
ATOM 1283 O O . LYS A 1 161 ? -16.610 4.176 17.275 1.00 95.31 161 LYS A O 1
ATOM 1288 N N . GLN A 1 162 ? -15.760 4.416 19.333 1.00 94.06 162 GLN A N 1
ATOM 1289 C CA . GLN A 1 162 ? -14.396 4.695 18.868 1.00 94.06 162 GLN A CA 1
ATOM 1290 C C . GLN A 1 162 ? -13.791 3.495 18.128 1.00 94.06 162 GLN A C 1
ATOM 1292 O O . GLN A 1 162 ? -13.221 3.664 17.052 1.00 94.06 162 GLN A O 1
ATOM 1297 N N . ASN A 1 163 ? -13.968 2.288 18.662 1.00 94.38 163 ASN A N 1
ATOM 1298 C CA . ASN A 1 163 ? -13.519 1.046 18.036 1.00 94.38 163 ASN A CA 1
ATOM 1299 C C . ASN A 1 163 ? -14.201 0.812 16.684 1.00 94.38 163 ASN A C 1
ATOM 1301 O O . ASN A 1 163 ? -13.538 0.435 15.717 1.00 94.38 163 ASN A O 1
ATOM 1305 N N . GLN A 1 164 ? -15.502 1.087 16.588 1.00 95.31 164 GLN A N 1
ATOM 1306 C CA . GLN A 1 164 ? -16.234 1.012 15.329 1.00 95.31 164 GLN A CA 1
ATOM 1307 C C . GLN A 1 164 ? -15.669 1.999 14.298 1.00 95.31 164 GLN A C 1
ATOM 1309 O O . GLN A 1 164 ? -15.367 1.602 13.175 1.00 95.31 164 GLN A O 1
ATOM 1314 N N . GLU A 1 165 ? -15.458 3.263 14.675 1.00 94.94 165 GLU A N 1
ATOM 1315 C CA . GLU A 1 165 ? -14.875 4.265 13.775 1.00 94.94 165 GLU A CA 1
ATOM 1316 C C . GLU A 1 165 ? -13.463 3.876 13.300 1.00 94.94 165 GLU A C 1
ATOM 1318 O O . GLU A 1 165 ? -13.110 4.119 12.143 1.00 94.94 165 GLU A O 1
ATOM 1323 N N . LEU A 1 166 ? -12.649 3.267 14.169 1.00 93.12 166 LEU A N 1
ATOM 1324 C CA . LEU A 1 166 ? -11.321 2.761 13.811 1.00 93.12 166 LEU A CA 1
ATOM 1325 C C . LEU A 1 166 ? -11.406 1.636 12.774 1.00 93.12 166 LEU A C 1
ATOM 1327 O O . LEU A 1 166 ? -10.694 1.677 11.767 1.00 93.12 166 LEU A O 1
ATOM 1331 N N . LEU A 1 167 ? -12.300 0.668 12.984 1.00 94.38 167 LEU A N 1
ATOM 1332 C CA . LEU A 1 167 ? -12.512 -0.441 12.054 1.00 94.38 167 LEU A CA 1
ATOM 1333 C C . LEU A 1 167 ? -13.045 0.041 10.704 1.00 94.38 167 LEU A C 1
ATOM 1335 O O . LEU A 1 167 ? -12.521 -0.357 9.668 1.00 94.38 167 LEU A O 1
ATOM 1339 N N . GLU A 1 168 ? -14.018 0.951 10.695 1.00 95.25 168 GLU A N 1
ATOM 1340 C CA . GLU A 1 168 ? -14.569 1.513 9.458 1.00 95.25 168 GLU A CA 1
ATOM 1341 C C . GLU A 1 168 ? -13.497 2.249 8.639 1.00 95.25 168 GLU A C 1
ATOM 1343 O O . GLU A 1 168 ? -13.429 2.106 7.414 1.00 95.25 168 GLU A O 1
ATOM 1348 N N . ARG A 1 169 ? -12.617 3.016 9.299 1.00 93.00 169 ARG A N 1
ATOM 1349 C CA . ARG A 1 169 ? -11.485 3.678 8.628 1.00 93.00 169 ARG A CA 1
ATOM 1350 C C . ARG A 1 169 ? -10.502 2.664 8.054 1.00 93.00 169 ARG A C 1
ATOM 1352 O O . ARG A 1 169 ? -10.105 2.817 6.897 1.00 93.00 169 ARG A O 1
ATOM 1359 N N . TYR A 1 170 ? -10.144 1.643 8.833 1.00 94.56 170 TYR A N 1
ATOM 1360 C CA . TYR A 1 170 ? -9.272 0.555 8.392 1.00 94.56 170 TYR A CA 1
ATOM 1361 C C . TYR A 1 170 ? -9.848 -0.153 7.160 1.00 94.56 170 TYR A C 1
ATOM 1363 O O . TYR A 1 170 ? -9.179 -0.258 6.134 1.00 94.56 170 TYR A O 1
ATOM 1371 N N . GLU A 1 171 ? -11.112 -0.574 7.212 1.00 94.69 171 GLU A N 1
ATOM 1372 C CA . GLU A 1 171 ? -11.769 -1.278 6.111 1.00 94.69 171 GLU A CA 1
ATOM 1373 C C . GLU A 1 171 ? -11.888 -0.412 4.862 1.00 94.69 171 GLU A C 1
ATOM 1375 O O . GLU A 1 171 ? -11.681 -0.896 3.747 1.00 94.69 171 GLU A O 1
ATOM 1380 N N . LYS A 1 172 ? -12.209 0.876 5.022 1.00 93.62 172 LYS A N 1
ATOM 1381 C CA . LYS A 1 172 ? -12.287 1.815 3.902 1.00 93.62 172 LYS A CA 1
ATOM 1382 C C . LYS A 1 172 ? -10.939 1.944 3.198 1.00 93.62 172 LYS A C 1
ATOM 1384 O O . LYS A 1 172 ? -10.895 1.865 1.969 1.00 93.62 172 LYS A O 1
ATOM 1389 N N . LEU A 1 173 ? -9.863 2.121 3.965 1.00 93.50 173 LEU A N 1
ATOM 1390 C CA . LEU A 1 173 ? -8.505 2.237 3.439 1.00 93.50 173 LEU A CA 1
ATOM 1391 C C . LEU A 1 173 ? -8.072 0.936 2.754 1.00 93.50 173 LEU A C 1
ATOM 1393 O O . LEU A 1 173 ? -7.685 0.955 1.588 1.00 93.50 173 LEU A O 1
ATOM 1397 N N . ASN A 1 174 ? -8.248 -0.198 3.432 1.00 94.06 174 ASN A N 1
ATOM 1398 C CA . ASN A 1 174 ? -7.910 -1.521 2.919 1.00 94.06 174 ASN A CA 1
ATOM 1399 C C . ASN A 1 174 ? -8.640 -1.830 1.598 1.00 94.06 174 ASN A C 1
ATOM 1401 O O . ASN A 1 174 ? -8.028 -2.204 0.597 1.00 94.06 174 ASN A O 1
ATOM 1405 N N . ASN A 1 175 ? -9.955 -1.591 1.547 1.00 94.12 175 ASN A N 1
ATOM 1406 C CA . ASN A 1 175 ? -10.748 -1.807 0.338 1.00 94.12 175 ASN A CA 1
ATOM 1407 C C . ASN A 1 175 ? -10.347 -0.878 -0.809 1.00 94.12 175 ASN A C 1
ATOM 1409 O O . ASN A 1 175 ? -10.369 -1.301 -1.967 1.00 94.12 175 ASN A O 1
ATOM 1413 N N . LYS A 1 176 ? -10.004 0.381 -0.517 1.00 93.50 176 LYS A N 1
ATOM 1414 C CA . LYS A 1 176 ? -9.550 1.322 -1.543 1.00 93.50 176 LYS A CA 1
ATOM 1415 C C . LYS A 1 176 ? -8.219 0.866 -2.138 1.00 93.50 176 LYS A C 1
ATOM 1417 O O . LYS A 1 176 ? -8.129 0.748 -3.357 1.00 93.50 176 LYS A O 1
ATOM 1422 N N . THR A 1 177 ? -7.241 0.533 -1.297 1.00 94.38 177 THR A N 1
ATOM 1423 C CA . THR A 1 177 ? -5.938 0.015 -1.736 1.00 94.38 177 THR A CA 1
ATOM 1424 C C . THR A 1 177 ? -6.091 -1.263 -2.552 1.00 94.38 177 THR A C 1
ATOM 1426 O O . THR A 1 177 ? -5.530 -1.363 -3.640 1.00 94.38 177 THR A O 1
ATOM 1429 N N . ARG A 1 178 ? -6.929 -2.207 -2.103 1.00 94.00 178 ARG A N 1
ATOM 1430 C 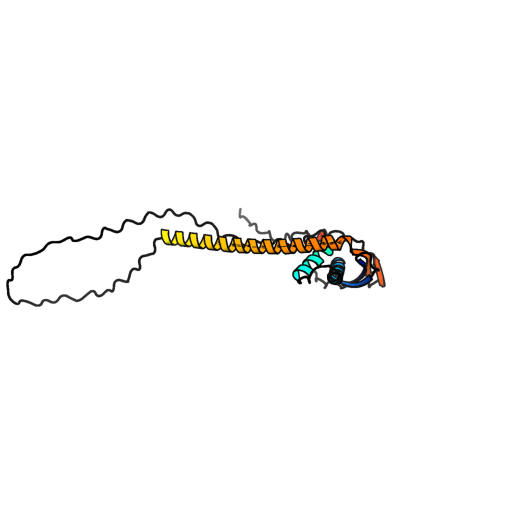CA . ARG A 1 178 ? -7.207 -3.442 -2.847 1.00 94.00 178 ARG A CA 1
ATOM 1431 C C . ARG A 1 178 ? -7.747 -3.169 -4.251 1.00 94.00 178 ARG A C 1
ATOM 1433 O O . ARG A 1 178 ? -7.251 -3.752 -5.206 1.00 94.00 178 ARG A O 1
ATOM 1440 N N . ARG A 1 179 ? -8.716 -2.259 -4.400 1.00 94.25 179 ARG A N 1
ATOM 1441 C CA . ARG A 1 179 ? -9.260 -1.883 -5.722 1.00 94.25 179 ARG A CA 1
ATOM 1442 C C . ARG A 1 179 ? -8.201 -1.270 -6.632 1.00 94.25 179 ARG A C 1
ATOM 1444 O O . ARG A 1 179 ? -8.196 -1.533 -7.831 1.00 94.25 179 ARG A O 1
ATOM 1451 N N . ILE A 1 180 ? -7.322 -0.443 -6.068 1.00 94.56 180 ILE A N 1
ATOM 1452 C CA . ILE A 1 180 ? -6.208 0.144 -6.813 1.00 94.56 180 ILE A CA 1
ATOM 1453 C C . ILE A 1 180 ? -5.265 -0.961 -7.291 1.00 94.56 180 ILE A C 1
ATOM 1455 O O . ILE A 1 180 ? -4.927 -0.980 -8.468 1.00 94.56 180 ILE A O 1
ATOM 1459 N N . MET A 1 181 ? -4.900 -1.906 -6.423 1.00 94.81 181 MET A N 1
ATOM 1460 C CA . MET A 1 181 ? -4.043 -3.042 -6.775 1.00 94.81 181 MET A CA 1
ATOM 1461 C C . MET A 1 181 ? -4.677 -3.950 -7.835 1.00 94.81 181 MET A C 1
ATOM 1463 O O . MET A 1 181 ? -4.026 -4.279 -8.819 1.00 94.81 181 MET A O 1
ATOM 1467 N N . GLU A 1 182 ? -5.964 -4.282 -7.701 1.00 94.50 182 GLU A N 1
ATOM 1468 C CA . GLU A 1 182 ? -6.723 -5.050 -8.703 1.00 94.50 182 GLU A CA 1
ATOM 1469 C C . GLU A 1 182 ? -6.695 -4.387 -10.088 1.00 94.50 182 GLU A C 1
ATOM 1471 O O . GLU A 1 182 ? -6.651 -5.068 -11.114 1.00 94.50 182 GLU A O 1
ATOM 1476 N N . TRP A 1 183 ? -6.708 -3.053 -10.130 1.00 94.44 183 TRP A N 1
ATOM 1477 C CA . TRP A 1 183 ? -6.545 -2.308 -11.371 1.00 94.44 183 TRP A CA 1
ATOM 1478 C C . TRP A 1 183 ? -5.083 -2.290 -11.837 1.00 94.44 183 TRP A C 1
ATOM 1480 O O . TRP A 1 183 ? -4.828 -2.559 -13.008 1.00 94.44 183 TRP A O 1
ATOM 1490 N N . PHE A 1 184 ? -4.140 -1.988 -10.945 1.00 94.44 184 PHE A N 1
ATOM 1491 C CA . PHE A 1 184 ? -2.743 -1.690 -11.259 1.00 94.44 184 PHE A CA 1
ATOM 1492 C C . PHE A 1 184 ? -1.922 -2.926 -11.638 1.00 94.44 184 PHE A C 1
ATOM 1494 O O . PHE A 1 184 ? -1.237 -2.904 -12.656 1.00 94.44 184 PHE A O 1
ATOM 1501 N N . THR A 1 185 ? -2.021 -4.016 -10.871 1.00 93.12 185 THR A N 1
ATOM 1502 C CA . THR A 1 185 ? -1.229 -5.243 -11.061 1.00 93.12 185 THR A CA 1
ATOM 1503 C C . THR A 1 185 ? -1.281 -5.814 -12.481 1.00 93.12 185 THR A C 1
ATOM 1505 O O . THR A 1 185 ? -0.219 -6.097 -13.019 1.00 93.12 185 THR A O 1
ATOM 1508 N N . PRO A 1 186 ? -2.447 -5.968 -13.142 1.00 93.94 186 PRO A N 1
ATOM 1509 C CA . PRO A 1 186 ? -2.480 -6.488 -14.511 1.00 93.94 186 PRO A CA 1
ATOM 1510 C C . PRO A 1 186 ? -2.023 -5.478 -15.575 1.00 93.94 186 PRO A C 1
ATOM 1512 O O . PRO A 1 186 ? -1.990 -5.825 -16.749 1.00 93.94 186 PRO A O 1
ATOM 1515 N N . ARG A 1 187 ? -1.763 -4.218 -15.203 1.00 94.62 187 ARG A N 1
ATOM 1516 C CA . ARG A 1 187 ? -1.431 -3.128 -16.135 1.00 94.62 187 ARG A CA 1
ATOM 1517 C C . ARG A 1 187 ? 0.034 -2.751 -16.123 1.00 94.62 187 ARG A C 1
ATOM 1519 O O . ARG A 1 187 ? 0.459 -2.084 -17.056 1.00 94.62 187 ARG A O 1
ATOM 1526 N N . ILE A 1 188 ? 0.755 -3.095 -15.064 1.00 94.81 188 ILE A N 1
ATOM 1527 C CA . ILE A 1 188 ? 2.185 -2.854 -14.933 1.00 94.81 188 ILE A CA 1
ATOM 1528 C C . ILE A 1 188 ? 2.930 -4.125 -15.334 1.00 94.81 188 ILE A C 1
ATOM 1530 O O . ILE A 1 188 ? 2.672 -5.201 -14.800 1.00 94.81 188 ILE A O 1
ATOM 1534 N N . GLU A 1 189 ? 3.872 -3.994 -16.255 1.00 94.94 189 GLU A N 1
ATOM 1535 C CA . GLU A 1 189 ? 4.789 -5.066 -16.626 1.00 94.94 189 GLU A CA 1
ATOM 1536 C C . GLU A 1 189 ? 6.211 -4.579 -16.367 1.00 94.94 189 GLU A C 1
ATOM 1538 O O . GLU A 1 189 ? 6.643 -3.579 -16.937 1.00 94.94 189 GLU A O 1
ATOM 1543 N N . ILE A 1 190 ? 6.937 -5.264 -15.483 1.00 94.88 190 ILE A N 1
ATOM 1544 C CA . ILE A 1 190 ? 8.362 -5.008 -15.257 1.00 94.88 190 ILE A CA 1
ATOM 1545 C C . ILE A 1 190 ? 9.136 -5.920 -16.202 1.00 94.88 190 ILE A C 1
ATOM 1547 O O . ILE A 1 190 ? 9.116 -7.138 -16.047 1.00 94.88 190 ILE A O 1
ATOM 1551 N N . MET A 1 191 ? 9.796 -5.318 -17.186 1.00 94.31 191 MET A N 1
ATOM 1552 C CA . MET A 1 191 ? 10.523 -6.022 -18.243 1.00 94.31 191 MET A CA 1
ATOM 1553 C C . MET A 1 191 ? 11.961 -6.323 -17.826 1.00 94.31 191 MET A C 1
ATOM 1555 O O . MET A 1 191 ? 12.448 -7.436 -18.014 1.00 94.31 191 MET A O 1
ATOM 1559 N N . THR A 1 192 ? 12.621 -5.331 -17.227 1.00 95.75 192 THR A N 1
ATOM 1560 C CA . THR A 1 192 ? 14.004 -5.429 -16.760 1.00 95.75 192 THR A CA 1
ATOM 1561 C C . THR A 1 192 ? 14.061 -4.930 -15.325 1.00 95.75 192 THR A C 1
ATOM 1563 O O . THR A 1 192 ? 13.576 -3.836 -15.033 1.00 95.75 192 THR A O 1
ATOM 1566 N N . PHE A 1 193 ? 14.672 -5.708 -14.434 1.00 97.00 193 PHE A N 1
ATOM 1567 C CA . PHE A 1 193 ? 14.982 -5.285 -13.073 1.00 97.00 193 PHE A CA 1
ATOM 1568 C C . PHE A 1 193 ? 16.423 -5.668 -12.760 1.00 97.00 193 PHE A C 1
ATOM 1570 O O . PHE A 1 193 ? 16.785 -6.840 -12.809 1.00 97.00 193 PHE A O 1
ATOM 1577 N N . GLU A 1 194 ? 17.265 -4.678 -12.494 1.00 96.69 194 GLU A N 1
ATOM 1578 C CA . GLU A 1 194 ? 18.689 -4.890 -12.276 1.00 96.69 194 GLU A CA 1
ATOM 1579 C C . GLU A 1 194 ? 19.247 -4.012 -11.161 1.00 96.69 194 GLU A C 1
ATOM 1581 O O . GLU A 1 194 ? 18.763 -2.910 -10.893 1.00 96.69 194 GLU A O 1
ATOM 1586 N N . GLU A 1 195 ? 20.334 -4.491 -10.575 1.00 95.69 195 GLU A N 1
ATOM 1587 C CA . GLU A 1 195 ? 21.128 -3.819 -9.556 1.00 95.69 195 GLU A CA 1
ATOM 1588 C C . GLU A 1 195 ? 22.532 -3.509 -10.088 1.00 95.69 195 GLU A C 1
ATOM 1590 O O . GLU A 1 195 ? 23.174 -4.356 -10.719 1.00 95.69 195 GLU A O 1
ATOM 1595 N N . HIS A 1 196 ? 23.034 -2.300 -9.828 1.00 94.62 196 HIS A N 1
ATOM 1596 C CA . HIS A 1 196 ? 24.405 -1.918 -10.162 1.00 94.62 196 HIS A CA 1
ATOM 1597 C C . HIS A 1 196 ? 25.381 -2.394 -9.087 1.00 94.62 196 HIS A C 1
ATOM 1599 O O . HIS A 1 196 ? 25.369 -1.930 -7.944 1.00 94.62 196 HIS A O 1
ATOM 1605 N N . ASN A 1 197 ? 26.306 -3.263 -9.485 1.00 88.06 197 ASN A N 1
ATOM 1606 C CA . ASN A 1 197 ? 27.412 -3.679 -8.643 1.00 88.06 197 ASN A CA 1
ATOM 1607 C C . ASN A 1 197 ? 28.584 -2.699 -8.786 1.00 88.06 197 ASN A C 1
ATOM 1609 O O . ASN A 1 197 ? 29.331 -2.718 -9.767 1.00 88.06 197 ASN A O 1
ATOM 1613 N N . ARG A 1 198 ? 28.793 -1.881 -7.752 1.00 84.69 198 ARG A N 1
ATOM 1614 C CA . ARG A 1 198 ? 29.851 -0.856 -7.711 1.00 84.69 198 ARG A CA 1
ATOM 1615 C C . ARG A 1 198 ? 31.276 -1.405 -7.785 1.00 84.69 198 ARG A C 1
ATOM 1617 O O . ARG A 1 198 ? 32.187 -0.661 -8.133 1.00 84.69 198 ARG A O 1
ATOM 1624 N N . TRP A 1 199 ? 31.490 -2.672 -7.430 1.00 85.38 199 TRP A N 1
ATOM 1625 C CA . TRP A 1 199 ? 32.824 -3.280 -7.407 1.00 85.38 199 TRP A CA 1
ATOM 1626 C C . TRP A 1 199 ? 33.245 -3.824 -8.768 1.00 85.38 199 TRP A C 1
ATOM 1628 O O . TRP A 1 199 ? 34.432 -3.822 -9.088 1.00 85.38 199 TRP A O 1
ATOM 1638 N N . THR A 1 200 ? 32.283 -4.300 -9.555 1.00 87.56 200 THR A N 1
ATOM 1639 C CA . THR A 1 200 ? 32.518 -4.877 -10.885 1.00 87.56 200 THR A CA 1
ATOM 1640 C C . THR A 1 200 ? 32.096 -3.950 -12.022 1.00 87.56 200 THR A C 1
ATOM 1642 O O . THR A 1 200 ? 32.325 -4.292 -13.178 1.00 87.56 200 THR A O 1
ATOM 1645 N N . ASP A 1 201 ? 31.499 -2.799 -11.693 1.00 89.50 201 ASP A N 1
ATOM 1646 C CA . ASP A 1 201 ? 30.903 -1.836 -12.627 1.00 89.50 201 ASP A CA 1
ATOM 1647 C C . ASP A 1 201 ? 29.988 -2.515 -13.659 1.00 89.50 201 ASP A C 1
ATOM 1649 O O . ASP A 1 201 ? 30.054 -2.282 -14.865 1.00 89.50 201 ASP A O 1
ATOM 1653 N N . SER A 1 202 ? 29.163 -3.438 -13.168 1.00 92.44 202 SER A N 1
ATOM 1654 C CA . SER A 1 202 ? 28.271 -4.251 -13.993 1.00 92.44 202 SER A CA 1
ATOM 1655 C C . SER A 1 202 ? 26.877 -4.315 -13.388 1.00 92.44 202 SER A C 1
ATOM 1657 O O . SER A 1 202 ? 26.692 -4.089 -12.191 1.00 92.44 202 SER A O 1
ATOM 1659 N N . TRP A 1 203 ? 25.897 -4.614 -14.234 1.00 95.00 203 TRP A N 1
ATOM 1660 C CA . TRP A 1 203 ? 24.508 -4.782 -13.832 1.00 95.00 203 TRP A CA 1
ATOM 1661 C C . TRP A 1 203 ? 24.198 -6.257 -13.616 1.00 95.00 203 TRP A C 1
ATOM 1663 O O . TRP A 1 203 ? 24.571 -7.101 -14.433 1.00 95.00 203 TRP A O 1
ATOM 1673 N N . THR A 1 204 ? 23.526 -6.556 -12.510 1.00 94.19 204 THR A N 1
ATOM 1674 C CA . THR A 1 204 ? 23.069 -7.905 -12.168 1.00 94.19 204 THR A CA 1
ATOM 1675 C C . THR A 1 204 ? 21.552 -7.936 -12.242 1.00 94.19 204 THR A C 1
ATOM 1677 O O . THR A 1 204 ? 20.895 -7.120 -11.599 1.00 94.19 204 THR A O 1
ATOM 1680 N N . SER A 1 205 ? 20.994 -8.854 -13.029 1.00 94.75 205 SER A N 1
ATOM 1681 C CA . SER A 1 205 ? 19.544 -9.027 -13.135 1.00 94.75 205 SER A CA 1
ATOM 1682 C C . SER A 1 205 ? 18.960 -9.606 -11.852 1.00 94.75 205 SER A C 1
ATOM 1684 O O . SER A 1 205 ? 19.490 -10.565 -11.295 1.00 94.75 205 SER A O 1
ATOM 1686 N N . ILE A 1 206 ? 17.855 -9.013 -11.416 1.00 94.38 206 ILE A N 1
ATOM 1687 C CA . ILE A 1 206 ? 17.031 -9.453 -10.297 1.00 94.38 206 ILE A CA 1
ATOM 1688 C C . ILE A 1 206 ? 15.789 -10.126 -10.876 1.00 94.38 206 ILE A C 1
ATOM 1690 O O . ILE A 1 206 ? 15.126 -9.579 -11.759 1.00 94.38 206 ILE A O 1
ATOM 1694 N N . GLU A 1 207 ? 15.459 -11.310 -10.371 1.00 91.62 207 GLU A N 1
ATOM 1695 C CA . GLU A 1 207 ? 14.228 -11.998 -10.750 1.00 91.62 207 GLU A CA 1
ATOM 1696 C C . GLU A 1 207 ? 13.009 -11.312 -10.116 1.00 91.62 207 GLU A C 1
ATOM 1698 O O . GLU A 1 207 ? 13.007 -10.959 -8.936 1.00 91.62 207 GLU A O 1
ATOM 1703 N N . TYR A 1 208 ? 11.961 -11.111 -10.915 1.00 88.38 208 TYR A N 1
ATOM 1704 C CA . TYR A 1 208 ? 10.688 -10.549 -10.474 1.00 88.38 208 TYR A CA 1
ATOM 1705 C C . TYR A 1 208 ? 9.547 -11.518 -10.826 1.00 88.38 208 TYR A C 1
ATOM 1707 O O . TYR A 1 2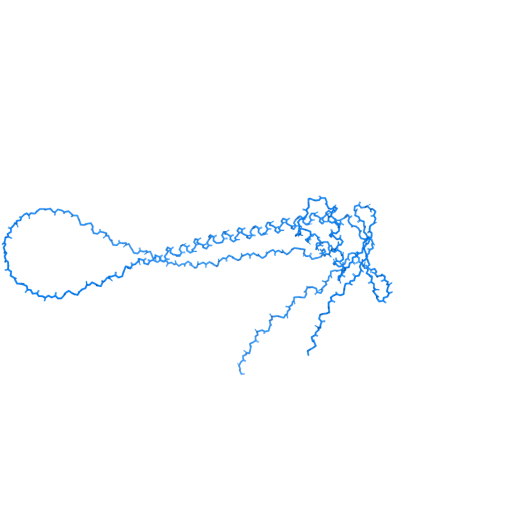08 ? 9.523 -12.013 -11.957 1.00 88.38 208 TYR A O 1
ATOM 1715 N N . PRO A 1 209 ? 8.570 -11.765 -9.928 1.00 88.50 209 PRO A N 1
ATOM 1716 C CA . PRO A 1 209 ? 8.393 -11.183 -8.589 1.00 88.50 209 PRO A CA 1
ATOM 1717 C C . PRO A 1 209 ? 9.457 -11.605 -7.565 1.00 88.50 209 PRO A C 1
ATOM 1719 O O . PRO A 1 209 ? 9.969 -12.715 -7.631 1.00 88.50 209 PRO A O 1
ATOM 1722 N N . LEU A 1 210 ? 9.756 -10.729 -6.597 1.00 88.75 210 LEU A N 1
ATOM 1723 C CA . LEU A 1 210 ? 10.721 -11.015 -5.527 1.00 88.75 210 LEU A CA 1
ATOM 1724 C C . LEU A 1 210 ? 10.207 -12.114 -4.585 1.00 88.75 210 LEU A C 1
ATOM 1726 O O . LEU A 1 210 ? 9.061 -12.047 -4.127 1.00 88.75 210 LEU A O 1
ATOM 1730 N N . GLU A 1 211 ? 11.076 -13.059 -4.227 1.00 84.50 211 GLU A N 1
ATOM 1731 C CA . GLU A 1 211 ? 10.773 -14.098 -3.239 1.00 84.50 211 GLU A CA 1
ATOM 1732 C C . GLU A 1 211 ? 10.426 -13.490 -1.865 1.00 84.50 211 GLU A C 1
ATOM 1734 O O . GLU A 1 211 ? 10.990 -12.460 -1.477 1.00 84.50 211 GLU A O 1
ATOM 1739 N N . PRO A 1 212 ? 9.470 -14.071 -1.119 1.00 75.94 212 PRO A N 1
ATOM 1740 C CA . PRO A 1 212 ? 9.149 -13.621 0.232 1.00 75.94 212 PRO A CA 1
ATOM 1741 C C . PRO A 1 212 ? 10.365 -13.779 1.158 1.00 75.94 212 PRO A C 1
ATOM 1743 O O . PRO A 1 212 ? 10.966 -14.845 1.219 1.00 75.94 212 PRO A O 1
ATOM 1746 N N . ASN A 1 213 ? 10.715 -12.722 1.898 1.00 66.94 213 ASN A N 1
ATOM 1747 C CA . ASN A 1 213 ? 11.787 -12.791 2.893 1.00 66.94 213 ASN A CA 1
ATOM 1748 C C . ASN A 1 213 ? 11.332 -13.669 4.070 1.00 66.94 213 ASN A C 1
ATOM 1750 O O . ASN A 1 213 ? 10.450 -13.251 4.819 1.00 66.94 213 ASN A O 1
ATOM 1754 N N . GLU A 1 214 ? 11.952 -14.837 4.262 1.00 58.19 214 GLU A N 1
ATOM 1755 C CA . GLU A 1 214 ? 11.723 -15.696 5.440 1.00 58.19 214 GLU A CA 1
ATOM 1756 C C . GLU A 1 214 ? 12.298 -15.089 6.740 1.00 58.19 214 GLU A C 1
ATOM 1758 O O . GLU A 1 214 ? 11.929 -15.493 7.840 1.00 58.19 214 GLU A O 1
ATOM 1763 N N . GLU A 1 215 ? 13.195 -14.102 6.636 1.00 54.97 215 GLU A N 1
ATOM 1764 C CA . GLU A 1 215 ? 13.969 -13.576 7.773 1.00 54.97 215 GLU A CA 1
ATOM 1765 C C . GLU A 1 215 ? 13.200 -12.594 8.677 1.00 54.97 215 GLU A C 1
ATOM 1767 O O . GLU A 1 215 ? 13.566 -12.419 9.839 1.00 54.97 215 GLU A O 1
ATOM 1772 N N . ASP A 1 216 ? 12.104 -12.001 8.200 1.00 51.88 216 ASP A N 1
ATOM 1773 C CA . ASP A 1 216 ? 11.323 -11.020 8.973 1.00 51.88 216 ASP A CA 1
ATOM 1774 C C . ASP A 1 216 ? 10.296 -11.659 9.932 1.00 51.88 216 ASP A C 1
ATOM 1776 O O . ASP A 1 216 ? 9.691 -10.955 10.738 1.00 51.88 216 ASP A O 1
ATOM 1780 N N . ASP A 1 217 ? 10.091 -12.978 9.854 1.00 45.06 217 ASP A N 1
ATOM 1781 C CA . ASP A 1 217 ? 9.150 -13.732 10.699 1.00 45.06 217 ASP A CA 1
ATOM 1782 C C . ASP A 1 217 ? 9.819 -14.316 11.953 1.00 45.06 217 ASP A C 1
ATOM 1784 O O . ASP A 1 217 ? 9.251 -15.184 12.614 1.00 45.06 217 ASP A O 1
ATOM 1788 N N . SER A 1 218 ? 11.024 -13.863 12.315 1.00 37.19 218 SER A N 1
ATOM 1789 C CA . SER A 1 218 ? 11.629 -14.229 13.597 1.00 37.19 218 SER A CA 1
ATOM 1790 C C . SER A 1 218 ? 10.967 -13.413 14.714 1.00 37.19 218 SER A C 1
ATOM 1792 O O . SER A 1 218 ? 11.322 -12.243 14.884 1.00 37.19 218 SER A O 1
ATOM 1794 N N . PRO A 1 219 ? 10.029 -13.969 15.516 1.00 43.38 219 PRO A N 1
ATOM 1795 C CA . PRO A 1 219 ? 9.620 -13.299 16.734 1.00 43.38 219 PRO A CA 1
ATOM 1796 C C . PRO A 1 219 ? 10.875 -13.147 17.584 1.00 43.38 219 PRO A C 1
ATOM 1798 O O . PRO A 1 219 ? 11.580 -14.123 17.851 1.00 43.38 219 PRO A O 1
ATOM 1801 N N . ASN A 1 220 ? 11.164 -11.913 17.972 1.00 39.91 220 ASN A N 1
ATOM 1802 C CA . ASN A 1 220 ? 12.237 -11.574 18.884 1.00 39.91 220 ASN A CA 1
ATOM 1803 C C . ASN A 1 220 ? 11.970 -12.276 20.232 1.00 39.91 220 ASN A C 1
ATOM 1805 O O . ASN A 1 220 ? 11.314 -11.735 21.117 1.00 39.91 220 ASN A O 1
ATOM 1809 N N . LEU A 1 221 ? 12.397 -13.535 20.358 1.00 44.03 221 LEU A N 1
ATOM 1810 C CA . LEU A 1 221 ? 12.335 -14.351 21.571 1.00 44.03 221 LEU A CA 1
ATOM 1811 C C . LEU A 1 221 ? 13.489 -13.955 22.501 1.00 44.03 221 LEU A C 1
ATOM 1813 O O . LEU A 1 221 ? 14.296 -14.783 22.909 1.00 44.03 221 LEU A O 1
ATOM 1817 N N . GLU A 1 222 ? 13.562 -12.676 22.849 1.00 44.72 222 GLU A N 1
ATOM 1818 C CA . GLU A 1 222 ? 14.393 -12.177 23.943 1.00 44.72 222 GLU A CA 1
ATOM 1819 C C . GLU A 1 222 ? 13.522 -11.365 24.901 1.00 44.72 222 GLU A C 1
ATOM 1821 O O . GLU A 1 222 ? 13.726 -10.177 25.078 1.00 44.72 222 GLU A O 1
ATOM 1826 N N . ASP A 1 223 ? 12.517 -12.005 25.506 1.00 46.75 223 ASP A N 1
ATOM 1827 C CA . ASP A 1 223 ? 11.966 -11.557 26.792 1.00 46.75 223 ASP A CA 1
ATOM 1828 C C . ASP A 1 223 ? 11.116 -12.665 27.430 1.00 46.75 223 ASP A C 1
ATOM 1830 O O . ASP A 1 223 ? 9.890 -12.620 27.473 1.00 46.75 223 ASP A O 1
ATOM 1834 N N . SER A 1 224 ? 11.778 -13.726 27.900 1.00 45.03 224 SER A N 1
ATOM 1835 C CA . SER A 1 224 ? 11.240 -14.651 28.913 1.00 45.03 224 SER A CA 1
ATOM 1836 C C . SER A 1 224 ? 12.358 -15.517 29.499 1.00 45.03 224 SER A C 1
ATOM 1838 O O . SER A 1 224 ? 12.419 -16.725 29.296 1.00 45.03 224 SER A O 1
ATOM 1840 N N . GLN A 1 225 ? 13.255 -14.896 30.266 1.00 40.81 225 GLN A N 1
ATOM 1841 C CA . GLN A 1 225 ? 13.960 -15.593 31.344 1.00 40.81 225 GLN A CA 1
ATOM 1842 C C . GLN A 1 225 ? 13.652 -14.891 32.666 1.00 40.81 225 GLN A C 1
ATOM 1844 O O . GLN A 1 225 ? 14.447 -14.119 33.193 1.00 40.81 225 GLN A O 1
ATOM 1849 N N . VAL A 1 226 ? 12.465 -15.174 33.203 1.00 49.62 226 VAL A N 1
ATOM 1850 C CA . VAL A 1 226 ? 12.154 -14.968 34.620 1.00 49.62 226 VAL A CA 1
ATOM 1851 C C . VAL A 1 226 ? 11.483 -16.231 35.151 1.00 49.62 226 VAL A C 1
ATOM 1853 O O . VAL A 1 226 ? 10.267 -16.296 35.243 1.00 49.62 226 VAL A O 1
ATOM 1856 N N . GLU A 1 227 ? 12.280 -17.221 35.543 1.00 40.84 227 GLU A N 1
ATOM 1857 C CA . GLU A 1 227 ? 11.932 -18.164 36.616 1.00 40.84 227 GLU A CA 1
ATOM 1858 C C . GLU A 1 227 ? 13.233 -18.458 37.374 1.00 40.84 227 GLU A C 1
ATOM 1860 O O . GLU A 1 227 ? 14.169 -19.034 36.835 1.00 40.84 227 GLU A O 1
ATOM 1865 N N . LYS A 1 228 ? 13.468 -17.751 38.484 1.00 43.47 228 LYS A N 1
ATOM 1866 C CA . LYS A 1 228 ? 13.111 -18.163 39.852 1.00 43.47 228 LYS A CA 1
ATOM 1867 C C . LYS A 1 228 ? 13.814 -19.454 40.270 1.00 43.47 228 LYS A C 1
ATOM 1869 O O . LYS A 1 228 ? 13.374 -20.553 39.954 1.00 43.47 228 LYS A O 1
ATOM 1874 N N . ASP A 1 229 ? 14.850 -19.269 41.085 1.00 45.38 229 ASP A N 1
ATOM 1875 C CA . ASP A 1 229 ? 15.318 -20.267 42.044 1.00 45.38 229 ASP A CA 1
ATOM 1876 C C . ASP A 1 229 ? 14.141 -20.862 42.834 1.00 45.38 229 ASP A C 1
ATOM 1878 O O . ASP A 1 229 ? 13.185 -20.151 43.177 1.00 45.38 229 ASP A O 1
ATOM 1882 N N . PRO A 1 230 ? 14.283 -22.119 43.276 1.00 57.50 230 PRO A N 1
ATOM 1883 C CA . PRO A 1 230 ? 14.004 -22.347 44.679 1.00 57.50 230 PRO A CA 1
ATOM 1884 C C . PRO A 1 230 ? 15.125 -23.100 45.394 1.00 57.50 230 PRO A C 1
ATOM 1886 O O . PRO A 1 230 ? 15.637 -24.132 44.970 1.00 57.50 230 PRO A O 1
ATOM 1889 N N . ILE A 1 231 ? 15.422 -22.519 46.549 1.00 49.59 231 ILE A N 1
ATOM 1890 C CA . ILE A 1 231 ? 15.981 -23.088 47.770 1.00 49.59 231 ILE A CA 1
ATOM 1891 C C . ILE A 1 231 ? 15.523 -24.541 47.994 1.00 49.59 231 ILE A C 1
ATOM 1893 O O . ILE A 1 231 ? 14.324 -24.827 47.968 1.00 49.59 231 ILE A O 1
ATOM 1897 N N . GLY A 1 232 ? 16.488 -25.408 48.310 1.00 44.03 232 GLY A N 1
ATOM 1898 C CA . GLY A 1 232 ? 16.304 -26.774 48.805 1.00 44.03 232 GLY A CA 1
ATOM 1899 C C . GLY A 1 232 ? 17.636 -27.431 49.118 1.00 44.03 232 GLY A C 1
ATOM 1900 O O . GLY A 1 232 ? 18.186 -28.067 48.197 1.00 44.03 232 GLY A O 1
#

Sequence (232 aa):
MKKNSEREPDLIQYRLEYSLNDDLPSERFFMATDPRDALSQLAYSCIKHIPVDSLSENEQDCFVKAFSNPTKPFLEKPDLLEVPKPIPDIDFPEPEPAPPATDEKSLDESNQDDFSEDGFVDIQDTESAVATPDLQPKPDPAAEHKLKQEERLAEIVKIEKQNQELLERYEKLNNKTRRIMEWFTPRIEIMTFEEHNRWTDSWTSIEYPLEPNEEDDSPNLEDSQVEKDPIG

Radius of gyration: 40.7 Å; chains: 1; bounding box: 92×64×119 Å

pLDDT: mean 76.21, std 22.24, range [28.39, 97.12]

Foldseek 3Di:
DDPPDPDPQDWWKKWWWKFFQPDDIDIDIDTDSDLLVVQLVVQLVCQVVQPDDDDDPLLSQLLSQCRSCVPDRSDDQDDADDADDDDDDDDAPDPDPDDDDPPPDDDDDDDDDDDDDDDDDDDDDPDDPPPDPPPDPDPRPVVVVVVVNVVSVVRRVVRVVVRVVSRVVRVVSSVVSVVSCVVGVVRMDTPFIWIQDPVVRDIDTDDPPDDDDPVVPPDPPPPDDDDDDDDD